Protein AF-A0A536SCQ7-F1 (afdb_monomer_lite)

Radius of gyration: 22.59 Å; chains: 1; bounding box: 51×33×81 Å

Secondary structure (DSSP, 8-state):
----TT-S-HHHHHHHHHHHHHH-S-EEEEEEEEETTEEEEEEEEEEE-TTS--SSHHHHHHHEEEEEEEEEEHHHHHHHHS-HHHHHH-EEEEEEEEES--TTHHHHHHHHTTS---GGGEEEEGGGTS-S-SS----TT-GGGEEEEEEEEEETTEEEEEEEEEEGGGTS-TTTTTHHHHHHHTT-

Foldseek 3Di:
DDDDPPDPDVPLVVVQQLCLLQVQFKAWSLDWDDDPPFTKTKIKGWDFAPPFDDPHSVSSVVGTPGIDMDIGGLVVVVVVVDDPVCLVFKKKWKFWQFFCDDPVDNVVSVVSQVPPGDPVGTRDTSVVVDDPDDDDDPDPPCPPFWDWDWDWDDDRRTIMIMIMIGGNPSVDDVCVVVPPVVCVVVVD

Sequence (188 aa):
MSANPAAKNPRAIAEALASARDSGKLTSSGQLLRQKNFTGLSMRLPVYRPGMPVATVEQRRAAYLGSAGSGFRVKELMRGVLDDHALEVMRFKLYEAGPAENEAGPAENYATARQPVSADHLLFDSNELFNKTAGTAVDASNEDSSFKTVLPIEVAGRIWEIHFRTPTKAIIDRTDLMLPWLTLAGGL

Structure (mmCIF, N/CA/C/O backbone):
data_AF-A0A536SCQ7-F1
#
_entry.id   AF-A0A536SCQ7-F1
#
loop_
_atom_site.group_PDB
_atom_site.id
_atom_site.type_symbol
_atom_site.label_atom_id
_atom_site.label_alt_id
_atom_site.label_comp_id
_atom_site.label_asym_id
_atom_site.label_entity_id
_atom_site.label_seq_id
_atom_site.pdbx_PDB_ins_code
_atom_site.Cartn_x
_atom_site.Cartn_y
_atom_site.Cartn_z
_atom_site.occupancy
_atom_site.B_iso_or_equiv
_atom_site.auth_seq_id
_atom_site.auth_comp_id
_atom_site.auth_asym_id
_atom_site.auth_atom_id
_atom_site.pdbx_PDB_model_num
ATOM 1 N N . MET A 1 1 ? -3.165 1.167 22.353 1.00 40.88 1 MET A N 1
ATOM 2 C CA . MET A 1 1 ? -2.756 1.810 21.085 1.00 40.88 1 MET A CA 1
ATOM 3 C C . MET A 1 1 ? -1.235 1.725 21.016 1.00 40.88 1 MET A C 1
ATOM 5 O O . MET A 1 1 ? -0.570 2.511 21.668 1.00 40.88 1 MET A O 1
ATOM 9 N N . SER A 1 2 ? -0.672 0.691 20.383 1.00 42.31 2 SER A N 1
ATOM 10 C CA . SER A 1 2 ? 0.791 0.570 20.287 1.00 42.31 2 SER A CA 1
ATOM 11 C C . SER A 1 2 ? 1.250 1.416 19.101 1.00 42.31 2 SER A C 1
ATOM 13 O O . SER A 1 2 ? 1.037 1.042 17.948 1.00 42.31 2 SER A O 1
ATOM 15 N N . ALA A 1 3 ? 1.764 2.613 19.383 1.00 47.53 3 ALA A N 1
ATOM 16 C CA . ALA A 1 3 ? 2.462 3.412 18.388 1.00 47.53 3 ALA A CA 1
ATOM 17 C C . ALA A 1 3 ? 3.796 2.718 18.097 1.00 47.53 3 ALA A C 1
ATOM 19 O O . ALA A 1 3 ? 4.556 2.437 19.019 1.00 47.53 3 ALA A O 1
ATOM 20 N N . ASN A 1 4 ? 4.067 2.408 16.829 1.00 47.69 4 ASN A N 1
ATOM 21 C CA . ASN A 1 4 ? 5.360 1.862 16.435 1.00 47.69 4 ASN A CA 1
ATOM 22 C C . ASN A 1 4 ? 6.417 2.981 16.563 1.00 47.69 4 ASN A C 1
ATOM 24 O O . ASN A 1 4 ? 6.325 3.955 15.812 1.00 47.69 4 ASN A O 1
ATOM 28 N N . PRO A 1 5 ? 7.412 2.873 17.463 1.00 47.03 5 PRO A N 1
ATOM 29 C CA . PRO A 1 5 ? 8.411 3.924 17.681 1.00 47.03 5 PRO A CA 1
ATOM 30 C C . PRO A 1 5 ? 9.323 4.170 16.463 1.00 47.03 5 PRO A C 1
ATOM 32 O O . PRO A 1 5 ? 10.019 5.176 16.418 1.00 47.03 5 PRO A O 1
ATOM 35 N N . ALA A 1 6 ? 9.289 3.304 15.441 1.00 57.19 6 ALA A N 1
ATOM 36 C CA . ALA A 1 6 ? 9.993 3.494 14.168 1.00 57.19 6 ALA A CA 1
ATOM 37 C C . ALA A 1 6 ? 9.215 4.359 13.144 1.00 57.19 6 ALA A C 1
ATOM 39 O O . ALA A 1 6 ? 9.581 4.431 11.966 1.00 57.19 6 ALA A O 1
ATOM 40 N N . ALA A 1 7 ? 8.103 4.983 13.549 1.00 61.47 7 ALA A N 1
ATOM 41 C CA . ALA A 1 7 ? 7.252 5.760 12.661 1.00 61.47 7 ALA A CA 1
ATOM 42 C C . ALA A 1 7 ? 7.886 7.112 12.255 1.00 61.47 7 ALA A C 1
ATOM 44 O O . ALA A 1 7 ? 7.732 8.099 12.965 1.00 61.47 7 ALA A O 1
ATOM 45 N N . LYS A 1 8 ? 8.551 7.190 11.091 1.00 74.75 8 LYS A N 1
ATOM 46 C CA . LYS A 1 8 ? 9.037 8.451 10.497 1.00 74.75 8 LYS A CA 1
ATOM 47 C C . LYS A 1 8 ? 7.947 9.519 10.307 1.00 74.75 8 LYS A C 1
ATOM 49 O O . LYS A 1 8 ? 8.279 10.697 10.357 1.00 74.75 8 LYS A O 1
ATOM 54 N N . ASN A 1 9 ? 6.681 9.142 10.082 1.00 81.62 9 ASN A N 1
ATOM 55 C CA . ASN A 1 9 ? 5.583 10.102 9.912 1.00 81.62 9 ASN A CA 1
ATOM 56 C C . ASN A 1 9 ? 4.328 9.694 10.717 1.00 81.62 9 ASN A C 1
ATOM 58 O O . ASN A 1 9 ? 3.419 9.054 10.180 1.00 81.62 9 ASN A O 1
ATOM 62 N N . PRO A 1 10 ? 4.243 10.060 12.010 1.00 83.44 10 PRO A N 1
ATOM 63 C CA . PRO A 1 10 ? 3.117 9.680 12.865 1.00 83.44 10 PRO A CA 1
ATOM 64 C C . PRO A 1 10 ? 1.794 10.335 12.445 1.00 83.44 10 PRO A C 1
ATOM 66 O O . PRO A 1 10 ? 0.731 9.750 12.657 1.00 83.44 10 PRO A O 1
ATOM 69 N N . ARG A 1 11 ? 1.844 11.514 11.810 1.00 86.50 11 ARG A N 1
ATOM 70 C CA . ARG A 1 11 ? 0.654 12.222 11.323 1.00 86.50 11 ARG A CA 1
ATOM 71 C C . ARG A 1 11 ? -0.024 11.458 10.186 1.00 86.50 11 ARG A C 1
ATOM 73 O O . ARG A 1 11 ? -1.215 11.183 10.285 1.00 86.50 11 ARG A O 1
ATOM 80 N N . ALA A 1 12 ? 0.743 11.021 9.186 1.00 84.00 12 ALA A N 1
ATOM 81 C CA . ALA A 1 12 ? 0.218 10.219 8.078 1.00 84.00 12 ALA A CA 1
ATOM 82 C C . ALA A 1 12 ? -0.411 8.898 8.559 1.00 84.00 12 ALA A C 1
ATOM 84 O O . ALA A 1 12 ? -1.396 8.423 7.998 1.00 84.00 12 ALA A O 1
ATOM 85 N N . ILE A 1 13 ? 0.125 8.300 9.631 1.00 87.38 13 ILE A N 1
ATOM 86 C CA . ILE A 1 13 ? -0.474 7.109 10.251 1.00 87.38 13 ILE A CA 1
ATOM 87 C C . ILE A 1 13 ? -1.815 7.446 10.909 1.00 87.38 13 ILE A C 1
ATOM 89 O O . ILE A 1 13 ? -2.776 6.696 10.743 1.00 87.38 13 ILE A O 1
ATOM 93 N N . ALA A 1 14 ? -1.897 8.547 11.657 1.00 89.94 14 ALA A N 1
ATOM 94 C CA . ALA A 1 14 ? -3.135 8.964 12.309 1.00 89.94 14 ALA A CA 1
ATOM 95 C C . ALA A 1 14 ? -4.237 9.300 11.290 1.00 89.94 14 ALA A C 1
ATOM 97 O O . ALA A 1 14 ? -5.375 8.864 11.457 1.00 89.94 14 ALA A O 1
ATOM 98 N N . GLU A 1 15 ? -3.889 10.005 10.214 1.00 89.69 15 GLU A N 1
ATOM 99 C CA . GLU A 1 15 ? -4.800 10.330 9.110 1.00 89.69 15 GLU A CA 1
ATOM 100 C C . GLU A 1 15 ? -5.288 9.060 8.401 1.00 89.69 15 GLU A C 1
ATOM 102 O O . GLU A 1 15 ? -6.491 8.881 8.220 1.00 89.69 15 GLU A O 1
ATOM 107 N N . ALA A 1 16 ? -4.388 8.115 8.107 1.00 88.81 16 ALA A N 1
ATOM 108 C CA . ALA A 1 16 ? -4.761 6.824 7.532 1.00 88.81 16 ALA A CA 1
ATOM 109 C C . ALA A 1 16 ? -5.698 6.017 8.447 1.00 88.81 16 ALA A C 1
ATOM 111 O O . ALA A 1 16 ? -6.630 5.379 7.967 1.00 88.81 16 ALA A O 1
ATOM 112 N N . LEU A 1 17 ? -5.493 6.054 9.768 1.00 91.44 17 LEU A N 1
ATOM 113 C CA . LEU A 1 17 ? -6.385 5.403 10.733 1.00 91.44 17 LEU A CA 1
ATOM 114 C C . LEU A 1 17 ? -7.763 6.066 10.803 1.00 91.44 17 LEU A C 1
ATOM 116 O O . LEU A 1 17 ? -8.767 5.364 10.925 1.00 91.44 17 LEU A O 1
ATOM 120 N N . ALA A 1 18 ? -7.818 7.397 10.739 1.00 92.50 18 ALA A N 1
ATOM 121 C CA . ALA A 1 18 ? -9.072 8.140 10.713 1.00 92.50 18 ALA A CA 1
ATOM 122 C C . ALA A 1 18 ? -9.850 7.863 9.418 1.00 92.50 18 ALA A C 1
ATOM 124 O O . ALA A 1 18 ? -11.036 7.547 9.487 1.00 92.50 18 ALA A O 1
ATOM 125 N N . SER A 1 19 ? -9.169 7.884 8.268 1.00 91.00 19 SER A N 1
ATOM 126 C CA . SER A 1 19 ? -9.750 7.541 6.966 1.00 91.00 19 SER A CA 1
ATOM 127 C C . SER A 1 19 ? -10.250 6.093 6.931 1.00 91.00 19 SER A C 1
ATOM 129 O O . SER A 1 19 ? -11.396 5.846 6.552 1.00 91.00 19 SER A O 1
ATOM 131 N N . ALA A 1 20 ? -9.465 5.133 7.436 1.00 92.56 20 ALA A N 1
ATOM 132 C CA . ALA A 1 20 ? -9.892 3.739 7.558 1.00 92.56 20 ALA A CA 1
ATOM 133 C C . ALA A 1 20 ? -11.159 3.619 8.416 1.00 92.56 20 ALA A C 1
ATOM 135 O O . ALA A 1 20 ? -12.151 3.032 7.991 1.00 92.56 20 ALA A O 1
ATOM 136 N N . ARG A 1 21 ? -11.167 4.233 9.609 1.00 95.19 21 ARG A N 1
ATOM 137 C CA . ARG A 1 21 ? -12.328 4.243 10.512 1.00 95.19 21 ARG A CA 1
ATOM 138 C C . ARG A 1 21 ? -13.570 4.825 9.840 1.00 95.19 21 ARG A C 1
ATOM 140 O O . ARG A 1 21 ? -14.650 4.262 10.005 1.00 95.19 21 ARG A O 1
ATOM 147 N N . ASP A 1 22 ? -13.433 5.941 9.136 1.00 95.38 22 ASP A N 1
ATOM 148 C CA . ASP A 1 22 ? -14.569 6.680 8.587 1.00 95.38 22 ASP A CA 1
ATOM 149 C C . ASP A 1 22 ? -15.082 6.072 7.272 1.00 95.38 22 ASP A C 1
ATOM 151 O O . ASP A 1 22 ? -16.274 6.185 6.986 1.00 95.38 22 ASP A O 1
ATOM 155 N N . SER A 1 23 ? -14.238 5.368 6.511 1.00 91.88 23 SER A N 1
ATOM 156 C CA . SER A 1 23 ? -14.607 4.706 5.248 1.00 91.88 23 SER A CA 1
ATOM 157 C C . SER A 1 23 ? -15.016 3.238 5.397 1.00 91.88 23 SER A C 1
ATOM 159 O O . SER A 1 23 ? -15.769 2.734 4.567 1.00 91.88 23 SER A O 1
ATOM 161 N N . GLY A 1 24 ? -14.527 2.531 6.421 1.00 92.62 24 GLY A N 1
ATOM 162 C CA . GLY A 1 24 ? -14.700 1.079 6.539 1.00 92.62 24 GLY A CA 1
ATOM 163 C C . GLY A 1 24 ? -13.790 0.255 5.621 1.00 92.62 24 GLY A C 1
ATOM 164 O O . GLY A 1 24 ? -13.903 -0.969 5.605 1.00 92.62 24 GLY A O 1
ATOM 165 N N . LYS A 1 25 ? -12.903 0.897 4.851 1.00 92.31 25 LYS A N 1
ATOM 166 C CA . LYS A 1 25 ? -12.066 0.249 3.832 1.00 92.31 25 LYS A CA 1
ATOM 167 C C . LYS A 1 25 ? -10.666 -0.083 4.359 1.00 92.31 25 LYS A C 1
ATOM 169 O O . LYS A 1 25 ? -10.232 0.401 5.404 1.00 92.31 25 LYS A O 1
ATOM 174 N N . LEU A 1 26 ? -9.951 -0.922 3.609 1.00 91.19 26 LEU A N 1
ATOM 175 C CA . LEU A 1 26 ? -8.524 -1.172 3.810 1.00 91.19 26 LEU A CA 1
ATOM 176 C C . LEU A 1 26 ? -7.724 0.091 3.456 1.00 91.19 26 LEU A C 1
ATOM 178 O O . LEU A 1 26 ? -7.903 0.645 2.372 1.00 91.19 26 LEU A O 1
ATOM 182 N N . THR A 1 27 ? -6.814 0.517 4.332 1.00 90.62 27 THR A N 1
ATOM 183 C CA . THR A 1 27 ? -6.021 1.741 4.130 1.00 90.62 27 THR A CA 1
ATOM 184 C C . THR A 1 27 ? -4.547 1.529 4.468 1.00 90.62 27 THR A C 1
ATOM 186 O O . THR A 1 27 ? -4.204 0.780 5.387 1.00 90.62 27 THR A O 1
ATOM 189 N N . SER A 1 28 ? -3.661 2.227 3.757 1.00 90.25 28 SER A N 1
ATOM 190 C CA . SER A 1 28 ? -2.244 2.362 4.098 1.00 90.25 28 SER A CA 1
ATOM 191 C C . SER A 1 28 ? -1.850 3.820 4.345 1.00 90.25 28 SER A C 1
ATOM 193 O O . SER A 1 28 ? -2.319 4.733 3.668 1.00 90.25 28 SER A O 1
ATOM 195 N N . SER A 1 29 ? -0.920 4.045 5.277 1.00 83.69 29 SER A N 1
ATOM 196 C CA . SER A 1 29 ? -0.317 5.367 5.497 1.00 83.69 29 SER A CA 1
ATOM 197 C C . SER A 1 29 ? 0.748 5.738 4.462 1.00 83.69 29 SER A C 1
ATOM 199 O O . SER A 1 29 ? 1.272 6.845 4.515 1.00 83.69 29 SER A O 1
ATOM 201 N N . GLY A 1 30 ? 1.125 4.813 3.569 1.00 83.19 30 GLY A N 1
ATOM 202 C CA . GLY A 1 30 ? 2.238 4.993 2.624 1.00 83.19 30 GLY A CA 1
ATOM 203 C C . GLY A 1 30 ? 3.614 4.918 3.278 1.00 83.19 30 GLY A C 1
ATOM 204 O O . GLY A 1 30 ? 4.634 4.885 2.596 1.00 83.19 30 GLY A O 1
ATOM 205 N N . GLN A 1 31 ? 3.670 4.841 4.610 1.00 84.19 31 GLN A N 1
ATOM 206 C CA . GLN A 1 31 ? 4.935 4.727 5.302 1.00 84.19 31 GLN A CA 1
ATOM 207 C C . GLN A 1 31 ? 5.542 3.336 5.089 1.00 84.19 31 GLN A C 1
ATOM 209 O O . GLN A 1 31 ? 4.999 2.318 5.529 1.00 84.19 31 GLN A O 1
ATOM 214 N N . LEU A 1 32 ? 6.733 3.327 4.495 1.00 82.75 32 LEU A N 1
ATOM 215 C CA . LEU A 1 32 ? 7.506 2.114 4.277 1.00 82.75 32 LEU A CA 1
ATOM 216 C C . LEU A 1 32 ? 8.085 1.571 5.582 1.00 82.75 32 LEU A C 1
ATOM 218 O O . LEU A 1 32 ? 8.739 2.273 6.358 1.00 82.75 32 LEU A O 1
ATOM 222 N N . LEU A 1 33 ? 7.876 0.276 5.784 1.00 83.62 33 LEU A N 1
ATOM 223 C CA . LEU A 1 33 ? 8.550 -0.538 6.776 1.00 83.62 33 LEU A CA 1
ATOM 224 C C . LEU A 1 33 ? 9.894 -0.959 6.181 1.00 83.62 33 LEU A C 1
ATOM 226 O O . LEU A 1 33 ? 9.972 -1.932 5.436 1.00 83.62 33 LEU A O 1
ATOM 230 N N . ARG A 1 34 ? 10.953 -0.206 6.480 1.00 82.06 34 ARG A N 1
ATOM 231 C CA . ARG A 1 34 ? 12.316 -0.565 6.074 1.00 82.06 34 ARG A CA 1
ATOM 232 C C . ARG A 1 34 ? 12.984 -1.372 7.183 1.00 82.06 34 ARG A C 1
ATOM 234 O O . ARG A 1 34 ? 13.201 -0.862 8.280 1.00 82.06 34 ARG A O 1
ATOM 241 N N . GLN A 1 35 ? 13.315 -2.623 6.890 1.00 76.50 35 GLN A N 1
ATOM 242 C CA . GLN A 1 35 ? 14.201 -3.456 7.701 1.00 76.50 35 GLN A CA 1
ATOM 243 C C . GLN A 1 35 ? 15.423 -3.857 6.872 1.00 76.50 35 GLN A C 1
ATOM 245 O O . GLN A 1 35 ? 15.403 -3.741 5.650 1.00 76.50 35 GLN A O 1
ATOM 250 N N . LYS A 1 36 ? 16.490 -4.339 7.528 1.00 74.62 36 LYS A N 1
ATOM 251 C CA . LYS A 1 36 ? 17.793 -4.622 6.887 1.00 74.62 36 LYS A CA 1
ATOM 252 C C . LYS A 1 36 ? 17.694 -5.432 5.584 1.00 74.62 36 LYS A C 1
ATOM 254 O O . LYS A 1 36 ? 18.494 -5.202 4.690 1.00 74.62 36 LYS A O 1
ATOM 259 N N . ASN A 1 37 ? 16.707 -6.326 5.478 1.00 71.94 37 ASN A N 1
ATOM 260 C CA . ASN A 1 37 ? 16.580 -7.266 4.361 1.00 71.94 37 ASN A CA 1
ATOM 261 C C . ASN A 1 37 ? 15.254 -7.147 3.591 1.00 71.94 37 ASN A C 1
ATOM 263 O O . ASN A 1 37 ? 14.990 -7.988 2.734 1.00 71.94 37 ASN A O 1
ATOM 267 N N . PHE A 1 38 ? 14.386 -6.178 3.911 1.00 75.31 38 PHE A N 1
ATOM 268 C CA . PHE A 1 38 ? 13.170 -5.962 3.123 1.00 75.31 38 PHE A CA 1
ATOM 269 C C . PHE A 1 38 ? 12.585 -4.556 3.274 1.00 75.31 38 PHE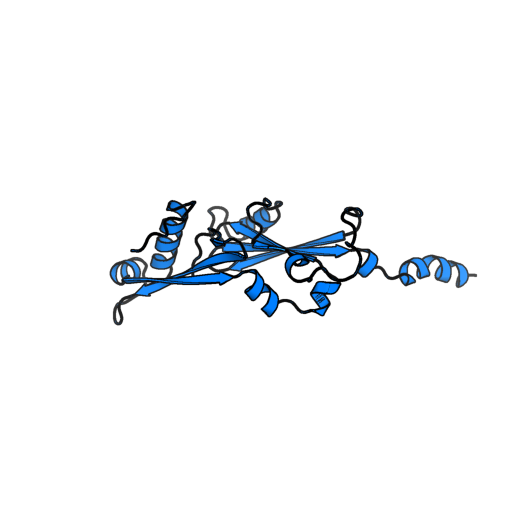 A C 1
ATOM 271 O O . PHE A 1 38 ? 12.620 -3.948 4.348 1.00 75.31 38 PHE A O 1
ATOM 278 N N . THR A 1 39 ? 11.950 -4.105 2.193 1.00 81.25 39 THR A N 1
ATOM 279 C CA . THR A 1 39 ? 10.992 -3.000 2.186 1.00 81.25 39 THR A CA 1
ATOM 280 C C . THR A 1 39 ? 9.586 -3.586 2.200 1.00 81.25 39 THR A C 1
ATOM 282 O O . THR A 1 39 ? 9.230 -4.446 1.390 1.00 81.25 39 THR A O 1
ATOM 285 N N . GLY A 1 40 ? 8.792 -3.168 3.177 1.00 83.19 40 GLY A N 1
ATOM 286 C CA . GLY A 1 40 ? 7.407 -3.577 3.321 1.00 83.19 40 GLY A CA 1
ATOM 287 C C . GLY A 1 40 ? 6.476 -2.389 3.480 1.00 83.19 40 GLY A C 1
ATOM 288 O O . GLY A 1 40 ? 6.909 -1.259 3.696 1.00 83.19 40 GLY A O 1
ATOM 289 N N . LEU A 1 41 ? 5.183 -2.660 3.415 1.00 86.06 41 LEU A N 1
ATOM 290 C CA . LEU A 1 41 ? 4.135 -1.668 3.602 1.00 86.06 41 LEU A CA 1
ATOM 291 C C . LEU A 1 41 ? 3.151 -2.157 4.660 1.00 86.06 41 LEU A C 1
ATOM 293 O O . LEU A 1 41 ? 2.831 -3.340 4.728 1.00 86.06 41 LEU A O 1
ATOM 297 N N . SER A 1 42 ? 2.678 -1.243 5.502 1.00 87.69 42 SER A N 1
ATOM 298 C CA . SER A 1 42 ? 1.633 -1.537 6.479 1.00 87.69 42 SER A CA 1
ATOM 299 C C . SER A 1 42 ? 0.268 -1.216 5.883 1.00 87.69 42 SER A C 1
ATOM 301 O O . SER A 1 42 ? 0.046 -0.092 5.423 1.00 87.69 42 SER A O 1
ATOM 303 N N . MET A 1 43 ? -0.645 -2.184 5.909 1.00 89.81 43 MET A N 1
ATOM 304 C CA . MET A 1 43 ? -2.059 -1.981 5.589 1.00 89.81 43 MET A CA 1
ATOM 305 C C . MET A 1 43 ? -2.904 -2.293 6.817 1.00 89.81 43 MET A C 1
ATOM 307 O O . MET A 1 43 ? -2.546 -3.153 7.628 1.00 89.81 43 MET A O 1
ATOM 311 N N . ARG A 1 44 ? -4.017 -1.577 6.977 1.00 90.38 44 ARG A N 1
ATOM 312 C CA . ARG A 1 44 ? -4.877 -1.674 8.155 1.00 90.38 44 ARG A CA 1
ATOM 313 C C . ARG A 1 44 ? -6.347 -1.674 7.772 1.00 90.38 44 ARG A C 1
ATOM 315 O O . ARG A 1 44 ? -6.752 -0.941 6.876 1.00 90.38 44 ARG A O 1
ATOM 322 N N . LEU A 1 45 ? -7.128 -2.472 8.492 1.00 93.62 45 LEU A N 1
ATOM 323 C CA . LEU A 1 45 ? -8.578 -2.561 8.379 1.00 93.62 45 LEU A CA 1
ATOM 324 C C . LEU A 1 45 ? -9.215 -2.127 9.710 1.00 93.62 45 LEU A C 1
ATOM 326 O O . LEU A 1 45 ? -8.737 -2.550 10.774 1.00 93.62 45 LEU A O 1
ATOM 330 N N . PRO A 1 46 ? -10.258 -1.280 9.694 1.00 95.94 46 PRO A N 1
ATOM 331 C CA . PRO A 1 46 ? -10.967 -0.906 10.907 1.00 95.94 46 PRO A CA 1
ATOM 332 C C . PRO A 1 46 ? -11.759 -2.098 11.456 1.00 95.94 46 PRO A C 1
ATOM 334 O O . PRO A 1 46 ? -12.298 -2.913 10.713 1.00 95.94 46 PRO A O 1
ATOM 337 N N . VAL A 1 47 ? -11.838 -2.186 12.779 1.00 96.38 47 VAL A N 1
ATOM 338 C CA . VAL A 1 47 ? -12.620 -3.188 13.501 1.00 96.38 47 VAL A CA 1
ATOM 339 C C . VAL A 1 47 ? -13.689 -2.456 14.297 1.00 96.38 47 VAL A C 1
ATOM 341 O O . VAL A 1 47 ? -13.385 -1.553 15.083 1.00 96.38 47 VAL A O 1
ATOM 344 N N . TYR A 1 48 ? -14.939 -2.855 14.092 1.00 97.44 48 TYR A N 1
ATOM 345 C CA . TYR A 1 48 ? -16.104 -2.283 14.759 1.00 97.44 48 TYR A CA 1
ATOM 346 C C . TYR A 1 48 ? -16.696 -3.268 15.770 1.00 97.44 48 TYR A C 1
ATOM 348 O O . TYR A 1 48 ? -16.475 -4.477 15.688 1.00 97.44 48 TYR A O 1
ATOM 356 N N . ARG A 1 49 ? -17.454 -2.747 16.735 1.00 97.31 49 ARG A N 1
ATOM 357 C CA . ARG A 1 49 ? -18.199 -3.543 17.711 1.00 97.31 49 ARG A CA 1
ATOM 358 C C . ARG A 1 49 ? -19.233 -4.422 16.998 1.00 97.31 49 ARG A C 1
ATOM 360 O O . ARG A 1 49 ? -20.034 -3.883 16.232 1.00 97.31 49 ARG A O 1
ATOM 367 N N . PRO A 1 50 ? -19.268 -5.738 17.275 1.00 95.62 50 PRO A N 1
ATOM 368 C CA . PRO A 1 50 ? -20.323 -6.608 16.769 1.00 95.62 50 PRO A CA 1
ATOM 369 C C . PRO A 1 50 ? -21.708 -6.093 17.180 1.00 95.62 50 PRO A C 1
ATOM 371 O O . PRO A 1 50 ? -21.903 -5.676 18.321 1.00 95.62 50 PRO A O 1
ATOM 374 N N . GLY A 1 51 ? -22.664 -6.111 16.251 1.00 95.31 51 GLY A N 1
ATOM 375 C CA . GLY A 1 51 ? -24.050 -5.696 16.501 1.00 95.31 51 GLY A CA 1
ATOM 376 C C . GLY A 1 51 ? -24.310 -4.184 16.485 1.00 95.31 51 GLY A C 1
ATOM 377 O O . GLY A 1 51 ? -25.461 -3.782 16.627 1.00 95.31 51 GLY A O 1
ATOM 378 N N . MET A 1 52 ? -23.292 -3.338 16.286 1.00 96.19 52 MET A N 1
ATOM 379 C CA . MET A 1 52 ? -23.500 -1.901 16.080 1.00 96.19 52 MET A CA 1
ATOM 380 C C . MET A 1 52 ? -23.662 -1.552 14.593 1.00 96.19 52 MET A C 1
ATOM 382 O O . MET A 1 52 ? -23.019 -2.175 13.745 1.00 96.19 52 MET A O 1
ATOM 386 N N . PRO A 1 53 ? -24.494 -0.549 14.253 1.00 96.38 53 PRO A N 1
ATOM 387 C CA . PRO A 1 53 ? -24.638 -0.098 12.876 1.00 96.38 53 PRO A CA 1
ATOM 388 C C . PRO A 1 53 ? -23.342 0.567 12.384 1.00 96.38 53 PRO A C 1
ATOM 390 O O . PRO A 1 53 ? -22.607 1.168 13.167 1.00 96.38 53 PRO A O 1
ATOM 393 N N . VAL A 1 54 ? -23.059 0.455 11.082 1.00 96.62 54 VAL A N 1
ATOM 394 C CA . VAL A 1 54 ? -21.825 0.959 10.438 1.00 96.62 54 VAL A CA 1
ATOM 395 C C . VAL A 1 54 ? -22.083 1.593 9.063 1.00 96.62 54 VAL A C 1
ATOM 397 O O . VAL A 1 54 ? -21.164 1.732 8.254 1.00 96.62 54 VAL A O 1
ATOM 400 N N . ALA A 1 55 ? -23.328 1.973 8.768 1.00 95.31 55 ALA A N 1
ATOM 401 C CA . ALA A 1 55 ? -23.708 2.508 7.460 1.00 95.31 55 ALA A CA 1
ATOM 402 C C . ALA A 1 55 ? -23.228 3.957 7.268 1.00 95.31 55 ALA A C 1
ATOM 404 O O . ALA A 1 55 ? -22.741 4.305 6.191 1.00 95.31 55 ALA A O 1
ATOM 405 N N . THR A 1 56 ? -23.283 4.781 8.319 1.00 96.69 56 THR A N 1
ATOM 406 C CA . THR A 1 56 ? -22.821 6.180 8.279 1.00 96.69 56 THR A CA 1
ATOM 407 C C . THR A 1 56 ? -21.456 6.366 8.944 1.00 96.69 56 THR A C 1
ATOM 409 O O . THR A 1 56 ? -20.978 5.502 9.685 1.00 96.69 56 THR A O 1
ATOM 412 N N . VAL A 1 57 ? -20.814 7.509 8.691 1.00 97.00 57 VAL A N 1
ATOM 413 C CA . VAL A 1 57 ? -19.531 7.864 9.318 1.00 97.00 57 VAL A CA 1
ATOM 414 C C . VAL A 1 57 ? -19.684 7.966 10.838 1.00 97.00 57 VAL A C 1
ATOM 416 O O . VAL A 1 57 ? -18.857 7.445 11.583 1.00 97.00 57 VAL A O 1
ATOM 419 N N . GLU A 1 58 ? -20.766 8.574 11.315 1.00 97.19 58 GLU A N 1
ATOM 420 C CA . GLU A 1 58 ? -21.074 8.757 12.737 1.00 97.19 58 GLU A CA 1
ATOM 421 C C . GLU A 1 58 ? -21.246 7.403 13.429 1.00 97.19 58 GLU A C 1
ATOM 423 O O . GLU A 1 58 ? -20.671 7.162 14.491 1.00 97.19 58 GLU A O 1
ATOM 428 N N . GLN A 1 59 ? -21.977 6.492 12.783 1.00 97.31 59 GLN A N 1
ATOM 429 C CA . GLN A 1 59 ? -22.170 5.123 13.250 1.00 97.31 59 GLN A CA 1
ATOM 430 C C . GLN A 1 59 ? -20.839 4.365 13.338 1.00 97.31 59 GLN A C 1
ATOM 432 O O . GLN A 1 59 ? -20.523 3.788 14.378 1.00 97.31 59 GLN A O 1
ATOM 437 N N . ARG A 1 60 ? -20.000 4.440 12.295 1.00 97.56 60 ARG A N 1
ATOM 438 C CA . ARG A 1 60 ? -18.661 3.825 12.290 1.00 97.56 60 ARG A CA 1
ATOM 439 C C . ARG A 1 60 ? -17.761 4.383 13.386 1.00 97.56 60 ARG A C 1
ATOM 441 O O . ARG A 1 60 ? -17.074 3.616 14.057 1.00 97.56 60 ARG A O 1
ATOM 448 N N . ARG A 1 61 ? -17.785 5.698 13.616 1.00 97.12 61 ARG A N 1
ATOM 449 C CA . ARG A 1 61 ? -17.034 6.350 14.700 1.00 97.12 61 ARG A CA 1
ATOM 450 C C . ARG A 1 61 ? -17.475 5.856 16.077 1.00 97.12 61 ARG A C 1
ATOM 452 O O . ARG A 1 61 ? -16.612 5.546 16.894 1.00 97.12 61 ARG A O 1
ATOM 459 N N . ALA A 1 62 ? -18.782 5.741 16.314 1.00 97.12 62 ALA A N 1
ATOM 460 C CA . ALA A 1 62 ? -19.334 5.240 17.574 1.00 97.12 62 ALA A CA 1
ATOM 461 C C . ALA A 1 62 ? -19.050 3.742 17.800 1.00 97.12 62 ALA A C 1
ATOM 463 O O . ALA A 1 62 ? -18.834 3.311 18.934 1.00 97.12 62 ALA A O 1
ATOM 464 N N . ALA A 1 63 ? -19.018 2.955 16.722 1.00 97.44 63 ALA A N 1
ATOM 465 C CA . ALA A 1 63 ? -18.773 1.518 16.764 1.00 97.44 63 ALA A CA 1
ATOM 466 C C . ALA A 1 63 ? -17.280 1.136 16.762 1.00 97.44 63 ALA A C 1
ATOM 468 O O . ALA A 1 63 ? -16.962 -0.036 16.944 1.00 97.44 63 ALA A O 1
ATOM 469 N N . TYR A 1 64 ? -16.351 2.068 16.538 1.00 97.19 64 TYR A N 1
ATOM 470 C CA . TYR A 1 64 ? -14.933 1.757 16.333 1.00 97.19 64 TYR A CA 1
ATOM 471 C C . TYR A 1 64 ? -14.252 1.193 17.591 1.00 97.19 64 TYR A C 1
ATOM 473 O O . TYR A 1 64 ? -14.223 1.830 18.643 1.00 97.19 64 TYR A O 1
ATOM 481 N N . LEU A 1 65 ? -13.654 0.004 17.471 1.00 96.12 65 LEU A N 1
ATOM 482 C CA . LEU A 1 65 ? -12.840 -0.626 18.519 1.00 96.12 65 LEU A CA 1
ATOM 483 C C . LEU A 1 65 ? -11.344 -0.372 18.332 1.00 96.12 65 LEU A C 1
ATOM 485 O O . LEU A 1 65 ? -10.590 -0.323 19.303 1.00 96.12 65 LEU A O 1
ATOM 489 N N . GLY A 1 66 ? -10.902 -0.246 17.085 1.00 93.62 66 GLY A N 1
ATOM 490 C CA . GLY A 1 66 ? -9.494 -0.167 16.727 1.00 93.62 66 GLY A CA 1
ATOM 491 C C . GLY A 1 66 ? -9.265 -0.654 15.303 1.00 93.62 66 GLY A C 1
ATOM 492 O O . GLY A 1 66 ? -10.194 -0.749 14.512 1.00 93.62 66 GLY A O 1
ATOM 493 N N . SER A 1 67 ? -8.023 -0.984 14.965 1.00 92.38 67 SER A N 1
ATOM 494 C CA . SER A 1 67 ? -7.681 -1.503 13.638 1.00 92.38 67 SER A CA 1
ATOM 495 C C . SER A 1 67 ? -6.791 -2.730 13.733 1.00 92.38 67 SER A C 1
ATOM 497 O O . SER A 1 67 ? -5.835 -2.753 14.513 1.00 92.38 67 SER A O 1
ATOM 499 N N . ALA A 1 68 ? -7.080 -3.716 12.893 1.00 92.62 68 ALA A N 1
ATOM 500 C CA . ALA A 1 68 ? -6.177 -4.817 12.606 1.00 92.62 68 ALA A CA 1
ATOM 501 C C . ALA A 1 68 ? -5.225 -4.375 11.491 1.00 92.62 68 ALA A C 1
ATOM 503 O O . ALA A 1 68 ? -5.638 -3.686 10.562 1.00 92.62 68 ALA A O 1
ATOM 504 N N . GLY A 1 69 ? -3.946 -4.723 11.585 1.00 89.00 69 GLY A N 1
ATOM 505 C CA . GLY A 1 69 ? -2.963 -4.358 10.570 1.00 89.00 69 GLY A CA 1
ATOM 506 C C . GLY A 1 69 ? -2.038 -5.512 10.242 1.00 89.00 69 GLY A C 1
ATOM 507 O O . GLY A 1 6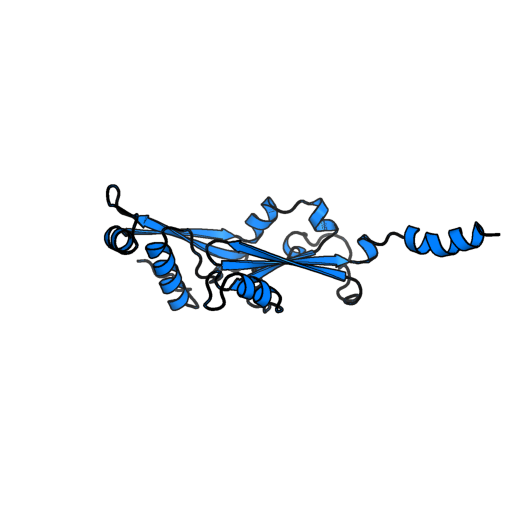9 ? -1.753 -6.334 11.109 1.00 89.00 69 GLY A O 1
ATOM 508 N N . SER A 1 70 ? -1.557 -5.536 9.003 1.00 87.06 70 SER A N 1
ATOM 509 C CA . SER A 1 70 ? -0.552 -6.482 8.530 1.00 87.06 70 SER A CA 1
ATOM 510 C C . SER A 1 70 ? 0.530 -5.750 7.742 1.00 87.06 70 SER A C 1
ATOM 512 O O . SER A 1 70 ? 0.256 -4.790 7.016 1.00 87.06 70 SER A O 1
ATOM 514 N N . GLY A 1 71 ? 1.771 -6.196 7.924 1.00 87.75 71 GLY A N 1
ATOM 515 C CA . GLY A 1 71 ? 2.912 -5.758 7.135 1.00 87.75 71 GLY A CA 1
ATOM 516 C C . GLY A 1 71 ? 3.098 -6.686 5.941 1.00 87.75 71 GLY A C 1
ATOM 517 O O . GLY A 1 71 ? 3.274 -7.889 6.114 1.00 87.75 71 GLY A O 1
ATOM 518 N N . PHE A 1 72 ? 3.101 -6.126 4.740 1.00 85.25 72 PHE A N 1
ATOM 519 C CA . PHE A 1 72 ? 3.298 -6.864 3.501 1.00 85.25 72 PHE A CA 1
ATOM 520 C C . PHE A 1 72 ? 4.704 -6.629 2.966 1.00 85.25 72 PHE A C 1
ATOM 522 O O . PHE A 1 72 ? 5.145 -5.486 2.848 1.00 85.25 72 PHE A O 1
ATOM 529 N N . ARG A 1 73 ? 5.411 -7.711 2.630 1.00 87.81 73 ARG A N 1
ATOM 530 C CA . ARG A 1 73 ? 6.688 -7.646 1.911 1.00 87.81 73 ARG A CA 1
ATOM 531 C C . ARG A 1 73 ? 6.390 -7.446 0.434 1.00 87.81 73 ARG A C 1
ATOM 533 O O . ARG A 1 73 ? 5.853 -8.350 -0.198 1.00 87.81 73 ARG A O 1
ATOM 540 N N . VAL A 1 74 ? 6.752 -6.284 -0.107 1.00 84.56 74 VAL A N 1
ATOM 541 C CA . VAL A 1 74 ? 6.443 -5.937 -1.503 1.00 84.56 74 VAL A CA 1
ATOM 542 C C . VAL A 1 74 ? 7.057 -6.961 -2.461 1.00 84.56 74 VAL A C 1
ATOM 544 O O . VAL A 1 74 ? 6.377 -7.433 -3.364 1.00 84.56 74 VAL A O 1
ATOM 547 N N . LYS A 1 75 ? 8.296 -7.394 -2.197 1.00 84.56 75 LYS A N 1
ATOM 548 C CA . LYS A 1 75 ? 8.977 -8.444 -2.967 1.00 84.56 75 LYS A CA 1
ATOM 549 C C . LYS A 1 75 ? 8.150 -9.729 -3.110 1.00 84.56 75 LYS A C 1
ATOM 551 O O . LYS A 1 75 ? 8.043 -10.259 -4.209 1.00 84.56 75 LYS A O 1
ATOM 556 N N . GLU A 1 76 ? 7.554 -10.214 -2.021 1.00 84.94 76 GLU A N 1
ATOM 557 C CA . GLU A 1 76 ? 6.764 -11.456 -2.034 1.00 84.94 76 GLU A CA 1
ATOM 558 C C . GLU A 1 76 ? 5.421 -11.277 -2.748 1.00 84.94 76 GLU A C 1
ATOM 560 O O . GLU A 1 76 ? 4.966 -12.193 -3.427 1.00 84.94 76 GLU A O 1
ATOM 565 N N . LEU A 1 77 ? 4.808 -10.090 -2.643 1.00 82.88 77 LEU A N 1
ATOM 566 C CA . LEU A 1 77 ? 3.609 -9.761 -3.418 1.00 82.88 77 LEU A CA 1
ATOM 567 C C . LEU A 1 77 ? 3.908 -9.793 -4.918 1.00 82.88 77 LEU A C 1
ATOM 569 O O . LEU A 1 77 ? 3.186 -10.434 -5.674 1.00 82.88 77 LEU A O 1
ATOM 573 N N . MET A 1 78 ? 4.997 -9.145 -5.338 1.00 80.62 78 MET A N 1
ATOM 574 C CA . MET A 1 78 ? 5.367 -9.068 -6.751 1.00 80.62 78 MET A CA 1
ATOM 575 C C . MET A 1 78 ? 5.772 -10.428 -7.315 1.00 80.62 78 MET A C 1
ATOM 577 O O . MET A 1 78 ? 5.386 -10.748 -8.434 1.00 80.62 78 MET A O 1
ATOM 581 N N . ARG A 1 79 ? 6.467 -11.267 -6.534 1.00 79.75 79 ARG A N 1
ATOM 582 C CA . ARG A 1 79 ? 6.819 -12.631 -6.958 1.00 79.75 79 ARG A CA 1
ATOM 583 C C . ARG A 1 79 ? 5.590 -13.498 -7.254 1.00 79.75 79 ARG A C 1
ATOM 585 O O . ARG A 1 79 ? 5.675 -14.388 -8.081 1.00 79.75 79 ARG A O 1
ATOM 592 N N . GLY A 1 80 ? 4.465 -13.267 -6.576 1.00 75.75 80 GLY A N 1
ATOM 593 C CA . GLY A 1 80 ? 3.225 -14.007 -6.830 1.00 75.75 80 GLY A CA 1
ATOM 594 C C . GLY A 1 80 ? 2.418 -13.508 -8.033 1.00 75.75 80 GLY A C 1
ATOM 595 O O . GLY A 1 80 ? 1.504 -14.202 -8.464 1.00 75.75 80 GLY A O 1
ATOM 596 N N . VAL A 1 81 ? 2.715 -12.307 -8.541 1.00 76.50 81 VAL A N 1
ATOM 597 C CA . VAL A 1 81 ? 1.966 -11.659 -9.635 1.00 76.50 81 VAL A CA 1
ATOM 598 C C . VAL A 1 81 ? 2.729 -11.711 -10.959 1.00 76.50 81 VAL A C 1
ATOM 600 O O . VAL A 1 81 ? 2.109 -11.738 -12.019 1.00 76.50 81 VAL A O 1
ATOM 603 N N . LEU A 1 82 ? 4.062 -11.686 -10.912 1.00 74.62 82 LEU A N 1
ATOM 604 C CA . LEU A 1 82 ? 4.914 -11.650 -12.097 1.00 74.62 82 LEU A CA 1
ATOM 605 C C . LEU A 1 82 ? 5.204 -13.066 -12.604 1.00 74.62 82 LEU A C 1
ATOM 607 O O . LEU A 1 82 ? 5.539 -13.948 -11.820 1.00 74.62 82 LEU A O 1
ATOM 611 N N . ASP A 1 83 ? 5.091 -13.249 -13.918 1.00 72.75 83 ASP A N 1
ATOM 612 C CA . ASP A 1 83 ? 5.518 -14.463 -14.615 1.00 72.75 83 ASP A CA 1
ATOM 613 C C . ASP A 1 83 ? 7.042 -14.447 -14.811 1.00 72.75 83 ASP A C 1
ATOM 615 O O . ASP A 1 83 ? 7.613 -13.413 -15.177 1.00 72.75 83 ASP A O 1
ATOM 619 N N . ASP A 1 84 ? 7.697 -15.587 -14.588 1.00 71.62 84 ASP A N 1
ATOM 620 C CA . ASP A 1 84 ? 9.154 -15.727 -14.672 1.00 71.62 84 ASP A CA 1
ATOM 621 C C . ASP A 1 84 ? 9.664 -15.348 -16.071 1.00 71.62 84 ASP A C 1
ATOM 623 O O . ASP A 1 84 ? 10.671 -14.654 -16.199 1.00 71.62 84 ASP A O 1
ATOM 627 N N . HIS A 1 85 ? 8.920 -15.698 -17.126 1.00 70.44 85 HIS A N 1
ATOM 628 C CA . HIS A 1 85 ? 9.295 -15.345 -18.497 1.00 70.44 85 HIS A CA 1
ATOM 629 C C . HIS A 1 85 ? 9.202 -13.834 -18.766 1.00 70.44 85 HIS A C 1
ATOM 631 O O . HIS A 1 85 ? 10.047 -13.255 -19.449 1.00 70.44 85 HIS A O 1
ATOM 637 N N . ALA A 1 86 ? 8.205 -13.159 -18.185 1.00 70.31 86 ALA A N 1
ATOM 638 C CA . ALA A 1 86 ? 8.061 -11.712 -18.318 1.00 70.31 86 ALA A CA 1
ATOM 639 C C . ALA A 1 86 ? 9.217 -10.964 -17.634 1.00 70.31 86 ALA A C 1
ATOM 641 O O . ALA A 1 86 ? 9.648 -9.920 -18.124 1.00 70.31 86 ALA A O 1
ATOM 642 N N . LEU A 1 87 ? 9.739 -11.504 -16.529 1.00 72.25 87 LEU A N 1
ATOM 643 C CA . LEU A 1 87 ? 10.882 -10.943 -15.813 1.00 72.25 87 LEU A CA 1
ATOM 644 C C . LEU A 1 87 ? 12.173 -10.973 -16.650 1.00 72.25 87 LEU A C 1
ATOM 646 O O . LEU A 1 87 ? 12.989 -10.063 -16.514 1.00 72.25 87 LEU A O 1
ATOM 650 N N . GLU A 1 88 ? 12.372 -11.978 -17.507 1.00 73.25 88 GLU A N 1
ATOM 651 C CA . GLU A 1 88 ? 13.585 -12.116 -18.334 1.00 73.25 88 GLU A CA 1
ATOM 652 C C . GLU A 1 88 ? 13.691 -11.042 -19.424 1.00 73.25 88 GLU A C 1
ATOM 654 O O . GLU A 1 88 ? 14.783 -10.570 -19.745 1.00 73.25 88 GLU A O 1
ATOM 659 N N . VAL A 1 89 ? 12.552 -10.645 -19.994 1.00 70.69 89 VAL A N 1
ATOM 660 C CA . VAL A 1 89 ? 12.492 -9.738 -21.152 1.00 70.69 89 VAL A CA 1
ATOM 661 C C . VAL A 1 89 ? 12.173 -8.293 -20.774 1.00 70.69 89 VAL A C 1
ATOM 663 O O . VAL A 1 89 ? 12.436 -7.373 -21.552 1.00 70.69 89 VAL A O 1
ATOM 666 N N . MET A 1 90 ? 11.604 -8.071 -19.587 1.00 74.00 90 MET A N 1
ATOM 667 C CA . MET A 1 90 ? 11.085 -6.777 -19.159 1.00 74.00 90 MET A CA 1
ATOM 668 C C . MET A 1 90 ? 11.517 -6.443 -17.734 1.00 74.00 90 MET A C 1
ATOM 670 O O . MET A 1 90 ? 11.492 -7.263 -16.821 1.00 74.00 90 MET A O 1
ATOM 674 N N . ARG A 1 91 ? 11.893 -5.181 -17.527 1.00 81.81 91 ARG A N 1
ATOM 675 C CA . ARG A 1 91 ? 12.202 -4.644 -16.205 1.00 81.81 91 ARG A CA 1
ATOM 676 C C . ARG A 1 91 ? 10.979 -3.961 -15.619 1.00 81.81 91 ARG A C 1
ATOM 678 O O . ARG A 1 91 ? 10.335 -3.155 -16.288 1.00 81.81 91 ARG A O 1
ATOM 685 N N . PHE A 1 92 ? 10.737 -4.209 -14.337 1.00 82.19 92 PHE A N 1
ATOM 686 C CA . PHE A 1 92 ? 9.623 -3.637 -13.593 1.00 82.19 92 PHE A CA 1
ATOM 687 C C . PHE A 1 92 ? 10.154 -2.891 -12.379 1.00 82.19 92 PHE A C 1
ATOM 689 O O . PHE A 1 92 ? 10.976 -3.412 -11.622 1.00 82.19 92 PHE A O 1
ATOM 696 N N . LYS A 1 93 ? 9.662 -1.675 -12.172 1.00 86.94 93 LYS A N 1
ATOM 697 C CA . LYS A 1 93 ? 9.853 -0.938 -10.925 1.00 86.94 93 LYS A CA 1
ATOM 698 C C . LYS A 1 93 ? 8.508 -0.494 -10.391 1.00 86.94 93 LYS A C 1
ATOM 700 O O . LYS A 1 93 ? 7.679 -0.016 -11.156 1.00 86.94 93 LYS A O 1
ATOM 705 N N . LEU A 1 94 ? 8.306 -0.651 -9.093 1.00 86.31 94 LEU A N 1
ATOM 706 C CA . LEU A 1 94 ? 7.086 -0.238 -8.415 1.00 86.31 94 LEU A CA 1
ATOM 707 C C . LEU A 1 94 ? 7.383 0.966 -7.526 1.00 86.31 94 LEU A C 1
ATOM 709 O O . LEU A 1 94 ? 8.321 0.919 -6.727 1.00 86.31 94 LEU A O 1
ATOM 713 N N . TYR A 1 95 ? 6.565 2.005 -7.626 1.00 86.19 95 TYR A N 1
ATOM 714 C CA . TYR A 1 95 ? 6.708 3.243 -6.867 1.00 86.19 95 TYR A CA 1
ATOM 715 C C . TYR A 1 95 ? 5.428 3.594 -6.110 1.00 86.19 95 TYR A C 1
ATOM 717 O O . TYR A 1 95 ? 4.325 3.295 -6.561 1.00 86.19 95 TYR A O 1
ATOM 725 N N . GLU A 1 96 ? 5.581 4.247 -4.961 1.00 84.56 96 GLU A N 1
ATOM 726 C CA . GLU A 1 96 ? 4.480 4.854 -4.212 1.00 84.56 96 GLU A CA 1
ATOM 727 C C . GLU A 1 96 ? 4.250 6.292 -4.698 1.00 84.56 96 GLU A C 1
ATOM 729 O O . GLU A 1 96 ? 5.140 7.134 -4.587 1.00 84.56 96 GLU A O 1
ATOM 734 N N . ALA A 1 97 ? 3.064 6.563 -5.243 1.00 81.12 97 ALA A N 1
ATOM 735 C CA . ALA A 1 97 ? 2.730 7.824 -5.908 1.00 81.12 97 ALA A CA 1
ATOM 736 C C . ALA A 1 97 ? 1.784 8.728 -5.093 1.00 81.12 97 ALA A C 1
ATOM 738 O O . ALA A 1 97 ? 1.350 9.769 -5.579 1.00 81.12 97 ALA A O 1
ATOM 739 N N . GLY A 1 98 ? 1.472 8.366 -3.844 1.00 81.25 98 GLY A N 1
ATOM 740 C CA . GLY A 1 98 ? 0.665 9.171 -2.930 1.00 81.25 98 GLY A CA 1
ATOM 741 C C . GLY A 1 98 ? -0.736 8.610 -2.638 1.00 81.25 98 GLY A C 1
ATOM 742 O O . GLY A 1 98 ? -1.061 7.474 -2.993 1.00 81.25 98 GLY A O 1
ATOM 743 N N . PRO A 1 99 ? -1.578 9.374 -1.917 1.00 81.44 99 PRO A N 1
ATOM 744 C CA . PRO A 1 99 ? -2.975 9.018 -1.650 1.00 81.44 99 PRO A CA 1
ATOM 745 C C . PRO A 1 99 ? -3.808 8.941 -2.938 1.00 81.44 99 PRO A C 1
ATOM 747 O O . PRO A 1 99 ? -3.574 9.707 -3.864 1.00 81.44 99 PRO A O 1
ATOM 750 N N . ALA A 1 100 ? -4.796 8.044 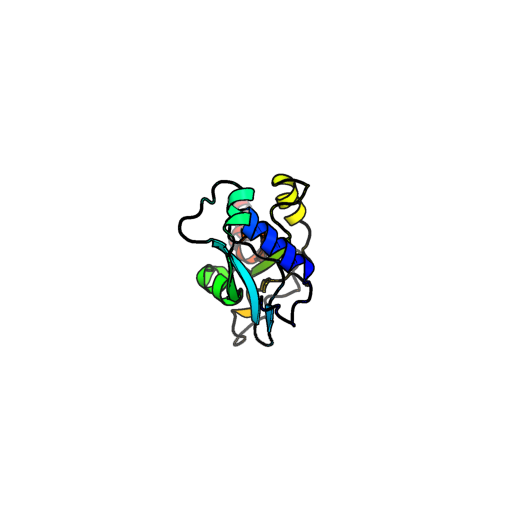-2.983 1.00 78.25 100 ALA A N 1
ATOM 751 C CA . ALA A 1 100 ? -5.714 7.920 -4.124 1.00 78.25 100 ALA A CA 1
ATOM 752 C C . ALA A 1 100 ? -6.803 8.999 -4.155 1.00 78.25 100 ALA A C 1
ATOM 754 O O . ALA A 1 100 ? -7.283 9.364 -5.226 1.00 78.25 100 ALA A O 1
ATOM 755 N N . GLU A 1 101 ? -7.171 9.515 -2.984 1.00 72.19 101 GLU A N 1
ATOM 756 C CA . GLU A 1 101 ? -8.070 10.654 -2.822 1.00 72.19 101 GLU A CA 1
ATOM 757 C C . GLU A 1 101 ? -7.235 11.891 -2.463 1.00 72.19 101 GLU A C 1
ATOM 759 O O . GLU A 1 101 ? -6.867 12.111 -1.309 1.00 72.19 101 GLU A O 1
ATOM 764 N N . ASN A 1 102 ? -6.902 12.690 -3.468 1.00 64.50 102 ASN A N 1
ATOM 765 C CA . ASN A 1 102 ? -6.362 14.043 -3.340 1.00 64.50 102 ASN A CA 1
ATOM 766 C C . ASN A 1 102 ? -7.361 15.043 -3.937 1.00 64.50 102 ASN A C 1
ATOM 768 O O . ASN A 1 102 ? -8.208 14.684 -4.755 1.00 64.50 102 ASN A O 1
ATOM 772 N N . GLU A 1 103 ? -7.262 16.303 -3.505 1.00 55.94 103 GLU A N 1
ATOM 773 C CA . GLU A 1 103 ? -8.204 17.394 -3.827 1.00 55.94 103 GLU A CA 1
ATOM 774 C C . GLU A 1 103 ? -8.392 17.634 -5.340 1.00 55.94 103 GLU A C 1
ATOM 776 O O . GLU A 1 103 ? -9.386 18.218 -5.756 1.00 55.94 103 GLU A O 1
ATOM 781 N N . ALA A 1 104 ? -7.462 17.126 -6.151 1.00 57.28 104 ALA A N 1
ATOM 782 C CA . ALA A 1 104 ? -7.411 17.185 -7.610 1.00 57.28 104 ALA A CA 1
ATOM 783 C C . ALA A 1 104 ? -8.380 16.205 -8.327 1.00 57.28 104 ALA A C 1
ATOM 785 O O . ALA A 1 104 ? -8.678 16.350 -9.511 1.00 57.28 104 ALA A O 1
ATOM 786 N N . GLY A 1 105 ? -8.924 15.211 -7.612 1.00 55.16 105 GLY A N 1
ATOM 787 C CA . GLY A 1 105 ? -9.857 14.220 -8.161 1.00 55.16 105 GLY A CA 1
ATOM 788 C C . GLY A 1 105 ? -9.205 13.148 -9.060 1.00 55.16 105 GLY A C 1
ATOM 789 O O . GLY A 1 105 ? -8.092 13.316 -9.552 1.00 55.16 105 GLY A O 1
ATOM 790 N N . PRO A 1 106 ? -9.887 12.015 -9.326 1.00 56.25 106 PRO A N 1
ATOM 791 C CA . PRO A 1 106 ? -9.257 10.787 -9.837 1.00 56.25 106 PRO A CA 1
ATOM 792 C C . PRO A 1 106 ? -8.440 10.955 -11.126 1.00 56.25 106 PRO A C 1
ATOM 794 O O . PRO A 1 106 ? -7.385 10.345 -11.276 1.00 56.25 106 PRO A O 1
ATOM 797 N N . ALA A 1 107 ? -8.907 11.786 -12.062 1.00 55.75 107 ALA A N 1
ATOM 798 C CA . ALA A 1 107 ? -8.258 11.983 -13.359 1.00 55.75 107 ALA A CA 1
ATOM 799 C C . ALA A 1 107 ? -6.905 12.707 -13.248 1.00 55.75 107 ALA A C 1
ATOM 801 O O . ALA A 1 107 ? -5.949 12.341 -13.935 1.00 55.75 107 ALA A O 1
ATOM 802 N N . GLU A 1 108 ? -6.802 13.694 -12.359 1.00 58.06 108 GLU A N 1
ATOM 803 C CA . GLU A 1 108 ? -5.556 14.422 -12.113 1.00 58.06 108 GLU A CA 1
ATOM 804 C C . GLU A 1 108 ? -4.574 13.581 -11.287 1.00 58.06 108 GLU A C 1
ATOM 806 O O . GLU A 1 108 ? -3.360 13.705 -11.449 1.00 58.06 108 GLU A O 1
ATOM 811 N N . ASN A 1 109 ? -5.075 12.635 -10.490 1.00 59.69 109 ASN A N 1
ATOM 812 C CA . ASN A 1 109 ? -4.262 11.699 -9.703 1.00 59.69 109 ASN A CA 1
ATOM 813 C C . ASN A 1 109 ? -3.474 10.766 -10.629 1.00 59.69 109 ASN A C 1
ATOM 815 O O . ASN A 1 109 ? -2.264 10.607 -10.475 1.00 59.69 109 ASN A O 1
ATOM 819 N N . TYR A 1 110 ? -4.134 10.234 -11.663 1.00 59.09 110 TYR A N 1
ATOM 820 C CA . TYR A 1 110 ? -3.482 9.433 -12.702 1.00 59.09 110 TYR A CA 1
ATOM 821 C C . TYR A 1 110 ? -2.527 10.250 -13.586 1.00 59.09 110 TYR A C 1
ATOM 823 O O . TYR A 1 110 ? -1.550 9.705 -14.097 1.00 59.09 110 TYR A O 1
ATOM 831 N N . ALA A 1 111 ? -2.791 11.546 -13.781 1.00 54.31 111 ALA A N 1
ATOM 832 C CA . ALA A 1 111 ? -1.910 12.435 -14.538 1.00 54.31 111 ALA A CA 1
ATOM 833 C C . ALA A 1 111 ? -0.660 12.847 -13.739 1.00 54.31 111 ALA A C 1
ATOM 835 O O . ALA A 1 111 ? 0.428 12.926 -14.307 1.00 54.31 111 ALA A O 1
ATOM 836 N N . THR A 1 112 ? -0.797 13.056 -12.427 1.00 55.34 112 THR A N 1
ATOM 837 C CA . THR A 1 112 ? 0.315 13.352 -11.505 1.00 55.34 112 THR A CA 1
ATOM 838 C C . THR A 1 112 ? 1.199 12.121 -11.318 1.00 55.34 112 THR A C 1
ATOM 840 O O . THR A 1 112 ? 2.420 12.247 -11.299 1.00 55.34 112 THR A O 1
ATOM 843 N N . ALA A 1 113 ? 0.596 10.926 -11.355 1.00 53.12 113 ALA A N 1
ATOM 844 C CA . ALA A 1 113 ? 1.292 9.643 -11.397 1.00 53.12 113 ALA A CA 1
ATOM 845 C C . ALA A 1 113 ? 2.086 9.373 -12.706 1.00 53.12 113 ALA A C 1
ATOM 847 O O . ALA A 1 113 ? 2.514 8.258 -12.994 1.00 53.12 113 ALA A O 1
ATOM 848 N N . ARG A 1 114 ? 2.229 10.374 -13.586 1.00 51.59 114 ARG A N 1
ATOM 849 C CA . ARG A 1 114 ? 3.149 10.332 -14.738 1.00 51.59 114 ARG A CA 1
ATOM 850 C C . ARG A 1 114 ? 4.445 11.094 -14.478 1.00 51.59 114 ARG A C 1
ATOM 852 O O . ARG A 1 114 ? 5.355 11.029 -15.306 1.00 51.59 114 ARG A O 1
ATOM 859 N N . GLN A 1 115 ? 4.535 11.845 -13.380 1.00 54.25 115 GLN A N 1
ATOM 860 C CA . GLN A 1 115 ? 5.774 12.511 -12.998 1.00 54.25 115 GLN A CA 1
ATOM 861 C C . GLN A 1 115 ? 6.752 11.482 -12.419 1.00 54.25 115 GLN A C 1
ATOM 863 O O . GLN A 1 115 ? 6.331 10.561 -11.726 1.00 54.25 115 GLN A O 1
ATOM 868 N N . PRO A 1 116 ? 8.062 11.600 -12.699 1.00 53.31 116 PRO A N 1
ATOM 869 C CA . PRO A 1 116 ? 9.043 10.643 -12.210 1.00 53.31 116 PRO A CA 1
ATOM 870 C C . PRO A 1 116 ? 9.058 10.641 -10.679 1.00 53.31 116 PRO A C 1
ATOM 872 O O . PRO A 1 116 ? 9.539 11.580 -10.043 1.00 53.31 116 PRO A O 1
ATOM 875 N N . VAL A 1 117 ? 8.524 9.571 -10.097 1.00 61.41 117 VAL A N 1
ATOM 876 C CA . VAL A 1 117 ? 8.479 9.382 -8.651 1.00 61.41 117 VAL A CA 1
ATOM 877 C C . VAL A 1 117 ? 9.906 9.251 -8.108 1.00 61.41 117 VAL A C 1
ATOM 879 O O . VAL A 1 117 ? 10.735 8.514 -8.651 1.00 61.41 117 VAL A O 1
ATOM 882 N N . SER A 1 118 ? 10.205 9.989 -7.034 1.00 62.31 118 SER A N 1
ATOM 883 C CA . SER A 1 118 ? 11.523 9.993 -6.386 1.00 62.31 118 SER A CA 1
ATOM 884 C C . SER A 1 118 ? 11.981 8.578 -6.006 1.00 62.31 118 SER A C 1
ATOM 886 O O . SER A 1 118 ? 11.181 7.734 -5.593 1.00 62.31 118 SER A O 1
ATOM 888 N N . ALA A 1 119 ? 13.295 8.330 -6.063 1.00 65.88 119 ALA A N 1
ATOM 889 C CA . ALA A 1 119 ? 13.909 7.073 -5.625 1.00 65.88 119 ALA A CA 1
ATOM 890 C C . ALA A 1 119 ? 13.551 6.703 -4.172 1.00 65.88 119 ALA A C 1
ATOM 892 O O . ALA A 1 119 ? 13.531 5.524 -3.817 1.00 65.88 119 ALA A O 1
ATOM 893 N N . ASP A 1 120 ? 13.209 7.693 -3.344 1.00 67.75 120 ASP A N 1
ATOM 894 C CA . ASP A 1 120 ? 12.795 7.482 -1.957 1.00 67.75 120 ASP A CA 1
ATOM 895 C C . ASP A 1 120 ? 11.488 6.690 -1.809 1.00 67.75 120 ASP A C 1
ATOM 897 O O . ASP A 1 120 ? 11.245 6.111 -0.747 1.00 67.75 120 ASP A O 1
ATOM 901 N N . HIS A 1 121 ? 10.675 6.621 -2.864 1.00 78.50 121 HIS A N 1
ATOM 902 C CA . HIS A 1 121 ? 9.374 5.952 -2.891 1.00 78.50 121 HIS A CA 1
ATOM 903 C C . HIS A 1 121 ? 9.407 4.620 -3.659 1.00 78.50 121 HIS A C 1
ATOM 905 O O . HIS A 1 121 ? 8.359 4.016 -3.896 1.00 78.50 121 HIS A O 1
ATOM 911 N N . LEU A 1 122 ? 10.596 4.141 -4.048 1.00 85.12 122 LEU A N 1
ATOM 912 C CA . LEU A 1 122 ? 10.756 2.834 -4.679 1.00 85.12 122 LEU A CA 1
ATOM 913 C C . LEU A 1 122 ? 10.311 1.729 -3.708 1.00 85.12 122 LEU A C 1
ATOM 915 O O . LEU A 1 122 ? 10.882 1.552 -2.627 1.00 85.12 122 LEU A O 1
ATOM 919 N N . LEU A 1 123 ? 9.285 0.987 -4.111 1.00 85.25 123 LEU A N 1
ATOM 920 C CA . LEU A 1 123 ? 8.732 -0.147 -3.377 1.00 85.25 123 LEU A CA 1
ATOM 921 C C . LEU A 1 123 ? 9.431 -1.456 -3.754 1.00 85.25 123 LEU A C 1
ATOM 923 O O . LEU A 1 123 ? 9.604 -2.319 -2.892 1.00 85.25 123 LEU A O 1
ATOM 927 N N . PHE A 1 124 ? 9.804 -1.607 -5.030 1.00 86.75 124 PHE A N 1
ATOM 928 C CA . PHE A 1 124 ? 10.388 -2.831 -5.578 1.00 86.75 124 PHE A CA 1
ATOM 929 C C . PHE A 1 124 ? 11.106 -2.585 -6.919 1.00 86.75 124 PHE A C 1
ATOM 931 O O . PHE A 1 124 ? 10.598 -1.837 -7.756 1.00 86.75 124 PHE A O 1
ATOM 938 N N . ASP A 1 125 ? 12.247 -3.249 -7.141 1.00 85.75 125 ASP A N 1
ATOM 939 C CA . ASP A 1 125 ? 12.940 -3.360 -8.438 1.00 85.75 125 ASP A CA 1
ATOM 940 C C . ASP A 1 125 ? 13.073 -4.844 -8.817 1.00 85.75 125 ASP A C 1
ATOM 942 O O . ASP A 1 125 ? 13.564 -5.651 -8.025 1.00 85.75 125 ASP A O 1
ATOM 946 N N . SER A 1 126 ? 12.668 -5.214 -10.036 1.00 83.00 126 SER A N 1
ATOM 947 C CA . SER A 1 126 ? 12.735 -6.601 -10.514 1.00 83.00 126 SER A CA 1
ATOM 948 C C . SER A 1 126 ? 14.153 -7.180 -10.515 1.00 83.00 126 SER A C 1
ATOM 950 O O . SER A 1 126 ? 14.312 -8.392 -10.384 1.00 83.00 126 SER A O 1
ATOM 952 N N . ASN A 1 127 ? 15.193 -6.339 -10.555 1.00 80.06 127 ASN A N 1
ATOM 953 C CA . ASN A 1 127 ? 16.583 -6.779 -10.393 1.00 80.06 127 ASN A CA 1
ATOM 954 C C . ASN A 1 127 ? 16.845 -7.500 -9.057 1.00 80.06 127 ASN A C 1
ATOM 956 O O . ASN A 1 127 ? 17.797 -8.267 -8.959 1.00 80.06 127 ASN A O 1
ATOM 960 N N . GLU A 1 128 ? 16.021 -7.281 -8.029 1.00 75.81 128 GLU A N 1
ATOM 961 C CA . GLU A 1 128 ? 16.144 -7.953 -6.730 1.00 75.81 128 GLU A CA 1
ATOM 962 C C . GLU A 1 128 ? 15.679 -9.422 -6.741 1.00 75.81 128 GLU A C 1
ATOM 964 O O . GLU A 1 128 ? 15.916 -10.148 -5.764 1.00 75.81 128 GLU A O 1
ATOM 969 N N . LEU A 1 129 ? 14.972 -9.861 -7.790 1.00 73.56 129 LEU A N 1
ATOM 970 C CA . LEU A 1 129 ? 14.542 -11.255 -7.963 1.00 73.56 129 LEU A CA 1
ATOM 971 C C . LEU A 1 129 ? 15.600 -12.108 -8.665 1.00 73.56 129 LEU A C 1
ATOM 973 O O . LEU A 1 129 ? 15.688 -13.304 -8.397 1.00 73.56 129 LEU A O 1
ATOM 977 N N . PHE A 1 130 ? 16.442 -11.497 -9.496 1.00 65.31 130 PHE A N 1
ATOM 978 C CA . PHE A 1 130 ? 17.533 -12.189 -10.163 1.00 65.31 130 PHE A CA 1
ATOM 979 C C . PHE A 1 130 ? 18.698 -12.385 -9.193 1.00 65.31 130 PHE A C 1
ATOM 981 O O . PHE A 1 130 ? 19.449 -11.458 -8.883 1.00 65.31 130 PHE A O 1
ATOM 988 N N . ASN A 1 131 ? 18.865 -13.613 -8.696 1.00 53.03 131 ASN A N 1
ATOM 989 C CA . ASN A 1 131 ? 20.095 -13.989 -8.010 1.00 53.03 131 ASN A CA 1
ATOM 990 C C . ASN A 1 131 ? 21.260 -13.791 -8.983 1.00 53.03 131 ASN A C 1
ATOM 992 O O . ASN A 1 131 ? 21.323 -14.416 -10.036 1.00 53.03 131 ASN A O 1
ATOM 996 N N . LYS A 1 132 ? 22.182 -12.900 -8.617 1.00 48.53 132 LYS A N 1
ATOM 997 C CA . LYS A 1 132 ? 23.407 -12.593 -9.353 1.00 48.53 132 LYS A CA 1
ATOM 998 C C . LYS A 1 132 ? 24.308 -13.831 -9.400 1.00 48.53 132 LYS A C 1
ATOM 1000 O O . LYS A 1 132 ? 25.236 -13.975 -8.607 1.00 48.53 132 LYS A O 1
ATOM 1005 N N . THR A 1 133 ? 24.043 -14.749 -10.315 1.00 39.50 133 THR A N 1
ATOM 1006 C CA . THR A 1 133 ? 24.977 -15.797 -10.713 1.00 39.50 133 THR A CA 1
ATOM 1007 C C . THR A 1 133 ? 24.799 -16.008 -12.207 1.00 39.50 133 THR A C 1
ATOM 1009 O O . THR A 1 133 ? 23.747 -16.440 -12.649 1.00 39.50 133 THR A O 1
ATOM 1012 N N . ALA A 1 134 ? 25.856 -15.670 -12.946 1.00 34.59 134 ALA A N 1
ATOM 1013 C CA . ALA A 1 134 ? 25.980 -15.674 -14.402 1.00 34.59 134 ALA A CA 1
ATOM 1014 C C . ALA A 1 134 ? 25.353 -14.480 -15.153 1.00 34.59 134 ALA A C 1
ATOM 1016 O O . ALA A 1 134 ? 24.152 -14.384 -15.349 1.00 34.59 134 ALA A O 1
ATOM 1017 N N . GLY A 1 135 ? 26.248 -13.631 -15.669 1.00 35.38 135 GLY A N 1
ATOM 1018 C CA . GLY A 1 135 ? 26.110 -13.126 -17.033 1.00 35.38 135 GLY A CA 1
ATOM 1019 C C . GLY A 1 135 ? 25.384 -11.800 -17.202 1.00 35.38 135 GLY A C 1
ATOM 1020 O O . GLY A 1 135 ? 24.166 -11.738 -17.195 1.00 35.38 135 GLY A O 1
ATOM 1021 N N . THR A 1 136 ? 26.180 -10.767 -17.485 1.00 37.06 136 THR A N 1
ATOM 1022 C CA . THR A 1 136 ? 25.786 -9.536 -18.188 1.00 37.06 136 THR A CA 1
ATOM 1023 C C . THR A 1 136 ? 24.654 -8.735 -17.559 1.00 37.06 136 THR A C 1
ATOM 1025 O O . THR A 1 136 ? 23.473 -8.923 -17.830 1.00 37.06 136 THR A O 1
ATOM 1028 N N . ALA A 1 137 ? 25.069 -7.720 -16.797 1.00 41.97 137 ALA A N 1
ATOM 1029 C CA . ALA A 1 137 ? 24.314 -6.486 -16.712 1.00 41.97 137 ALA A CA 1
ATOM 1030 C C . ALA A 1 137 ? 23.895 -6.091 -18.134 1.00 41.97 137 ALA A C 1
ATOM 1032 O O . ALA A 1 137 ? 24.748 -5.748 -18.952 1.00 41.97 137 ALA A O 1
ATOM 1033 N N . VAL A 1 138 ? 22.598 -6.179 -18.421 1.00 43.75 138 VAL A N 1
ATOM 1034 C CA . VAL A 1 138 ? 21.995 -5.524 -19.578 1.00 43.75 138 VAL A CA 1
ATOM 1035 C C . VAL A 1 138 ? 22.085 -4.029 -19.292 1.00 43.75 138 VAL A C 1
ATOM 1037 O O . VAL A 1 138 ? 21.231 -3.426 -18.648 1.00 43.75 138 VAL A O 1
ATOM 1040 N N . ASP A 1 139 ? 23.262 -3.515 -19.628 1.00 40.94 139 ASP A N 1
ATOM 1041 C CA . ASP A 1 139 ? 23.621 -2.160 -19.984 1.00 40.94 139 ASP A CA 1
ATOM 1042 C C . ASP A 1 139 ? 22.653 -1.060 -19.540 1.00 40.94 139 ASP A C 1
ATOM 1044 O O . ASP A 1 139 ? 21.687 -0.706 -20.215 1.00 40.94 139 ASP A O 1
ATOM 1048 N N . ALA A 1 140 ? 23.055 -0.385 -18.464 1.00 43.47 140 ALA A N 1
ATOM 1049 C CA . ALA A 1 140 ? 22.683 0.993 -18.160 1.00 43.47 140 ALA A CA 1
ATOM 1050 C C . ALA A 1 140 ? 23.276 2.012 -19.170 1.00 43.47 140 ALA A C 1
ATOM 1052 O O . ALA A 1 140 ? 23.468 3.172 -18.822 1.00 43.47 140 ALA A O 1
ATOM 1053 N N . SER A 1 141 ? 23.603 1.589 -20.399 1.00 40.12 141 SER A N 1
ATOM 1054 C CA . SER A 1 141 ? 24.307 2.382 -21.418 1.00 40.12 141 SER A CA 1
ATOM 1055 C C . SER A 1 141 ? 23.515 2.584 -22.721 1.00 40.12 141 SER A C 1
ATOM 1057 O O . SER A 1 141 ? 24.022 3.216 -23.639 1.00 40.12 141 SER A O 1
ATOM 1059 N N . ASN A 1 142 ? 22.259 2.123 -22.806 1.00 43.47 142 ASN A N 1
ATOM 1060 C CA . ASN A 1 142 ? 21.354 2.416 -23.930 1.00 43.47 142 ASN A CA 1
ATOM 1061 C C . ASN A 1 142 ? 20.007 2.968 -23.426 1.00 43.47 142 ASN A C 1
ATOM 1063 O O . ASN A 1 142 ? 18.966 2.327 -23.567 1.00 43.47 142 ASN A O 1
ATOM 1067 N N . GLU A 1 143 ? 20.010 4.150 -22.801 1.00 50.41 143 GLU A N 1
ATOM 1068 C CA . GLU A 1 143 ? 18.768 4.803 -22.342 1.00 50.41 143 GLU A CA 1
ATOM 1069 C C . GLU A 1 143 ? 17.839 5.232 -23.493 1.00 50.41 143 GLU A C 1
ATOM 1071 O O . GLU A 1 143 ? 16.624 5.311 -23.289 1.00 50.41 143 GLU A O 1
ATOM 1076 N N . ASP A 1 144 ? 18.383 5.414 -24.699 1.00 51.44 144 ASP A N 1
ATOM 1077 C CA . ASP A 1 144 ? 17.666 5.988 -25.846 1.00 51.44 144 ASP A CA 1
ATOM 1078 C C . ASP A 1 144 ? 16.774 4.990 -26.603 1.00 51.44 144 ASP A C 1
ATOM 1080 O O . ASP A 1 144 ? 15.955 5.388 -27.426 1.00 51.44 144 ASP A O 1
ATOM 1084 N N . SER A 1 145 ? 16.881 3.687 -26.320 1.00 56.88 145 SER A N 1
ATOM 1085 C CA . SER A 1 145 ? 16.112 2.642 -27.016 1.00 56.88 145 SER A CA 1
ATOM 1086 C C . SER A 1 145 ? 15.446 1.675 -26.036 1.00 56.88 145 SER A C 1
ATOM 1088 O O . SER A 1 145 ? 15.663 0.463 -26.057 1.00 56.88 145 SER A O 1
ATOM 1090 N N . SER A 1 146 ? 14.630 2.224 -25.135 1.00 64.06 146 SER A N 1
ATOM 1091 C CA . SER A 1 146 ?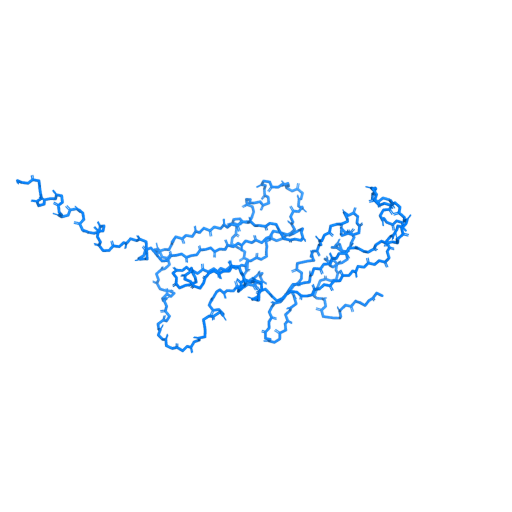 13.743 1.430 -24.281 1.00 64.06 146 SER A CA 1
ATOM 1092 C C . SER A 1 146 ? 12.311 1.942 -24.355 1.00 64.06 146 SER A C 1
ATOM 1094 O O . SER A 1 146 ? 12.058 3.138 -24.199 1.00 64.06 146 SER A O 1
ATOM 1096 N N . PHE A 1 147 ? 11.364 1.030 -24.573 1.00 68.62 147 PHE A N 1
ATOM 1097 C CA . PHE A 1 147 ? 9.948 1.344 -24.430 1.00 68.62 147 PHE A CA 1
ATOM 1098 C C . PHE A 1 147 ? 9.628 1.490 -22.941 1.00 68.62 147 PHE A C 1
ATOM 1100 O O . PHE A 1 147 ? 9.992 0.626 -22.139 1.00 68.62 147 PHE A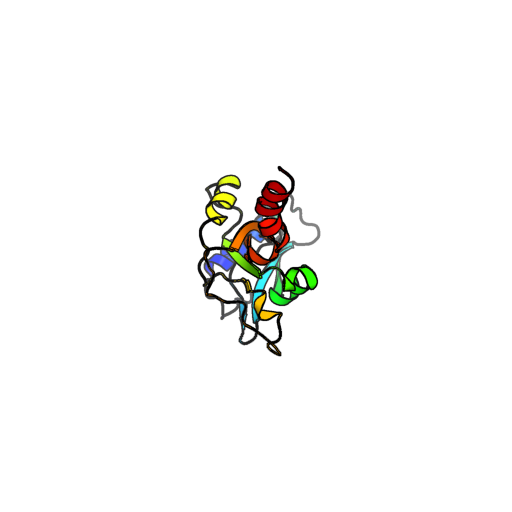 O 1
ATOM 1107 N N . LYS A 1 148 ? 8.975 2.597 -22.573 1.00 75.19 148 LYS A N 1
ATOM 1108 C CA . LYS A 1 148 ? 8.585 2.923 -21.198 1.00 75.19 148 LYS A CA 1
ATOM 1109 C C . LYS A 1 148 ? 7.067 3.012 -21.129 1.00 75.19 148 LYS A C 1
ATOM 1111 O O . LYS A 1 148 ? 6.481 3.831 -21.830 1.00 75.19 148 LYS A O 1
ATOM 1116 N N . THR A 1 149 ? 6.450 2.220 -20.258 1.00 77.31 149 THR A N 1
ATOM 1117 C CA . THR A 1 149 ? 5.022 2.354 -19.937 1.00 77.31 149 THR A CA 1
ATOM 1118 C C . THR A 1 149 ? 4.848 2.478 -18.430 1.00 77.31 149 THR A C 1
ATOM 1120 O O . THR A 1 149 ? 5.577 1.842 -17.669 1.00 77.31 149 THR A O 1
ATOM 1123 N N . VAL A 1 150 ? 3.906 3.317 -18.000 1.00 80.56 150 VAL A N 1
ATOM 1124 C CA . VAL A 1 150 ? 3.582 3.532 -16.584 1.00 80.56 150 VAL A CA 1
ATOM 1125 C C . VAL A 1 150 ? 2.113 3.196 -16.375 1.00 80.56 150 VAL A C 1
ATOM 1127 O O . VAL A 1 150 ? 1.249 3.788 -17.023 1.00 80.56 150 VAL A O 1
ATOM 1130 N N . LEU A 1 151 ? 1.838 2.239 -15.488 1.00 80.75 151 LEU A N 1
ATOM 1131 C CA . LEU A 1 151 ? 0.479 1.854 -15.112 1.00 80.75 151 LEU A CA 1
ATOM 1132 C C . LEU A 1 151 ? 0.215 2.241 -13.654 1.00 80.75 151 LEU A C 1
ATOM 1134 O O . LEU A 1 151 ? 0.856 1.681 -12.760 1.00 80.75 151 LEU A O 1
ATOM 1138 N N . PRO A 1 152 ? -0.717 3.172 -13.399 1.00 82.31 152 PRO A N 1
ATOM 1139 C CA . PRO A 1 152 ? -1.162 3.466 -12.050 1.00 82.31 152 PRO A CA 1
ATOM 1140 C C . PRO A 1 152 ? -2.196 2.433 -11.587 1.00 82.31 152 PRO A C 1
ATOM 1142 O O . PRO A 1 152 ? -3.103 2.062 -12.333 1.00 82.31 152 PRO A O 1
ATOM 1145 N N . ILE A 1 153 ? -2.082 1.997 -10.337 1.00 83.94 153 ILE A N 1
ATOM 1146 C CA . ILE A 1 153 ? -3.039 1.113 -9.669 1.00 83.94 153 ILE A CA 1
ATOM 1147 C C . ILE A 1 153 ? -3.381 1.665 -8.285 1.00 83.94 153 ILE A C 1
ATOM 1149 O O . ILE A 1 153 ? -2.517 2.200 -7.593 1.00 83.94 153 ILE A O 1
ATOM 1153 N N . GLU A 1 154 ? -4.634 1.520 -7.858 1.00 86.19 154 GLU A N 1
ATOM 1154 C CA . GLU A 1 154 ? -5.034 1.861 -6.493 1.00 86.19 154 GLU A CA 1
ATOM 1155 C C . GLU A 1 154 ? -4.875 0.646 -5.571 1.00 86.19 154 GLU A C 1
ATOM 1157 O O . GLU A 1 154 ? -5.457 -0.415 -5.801 1.00 86.19 154 GLU A O 1
ATOM 1162 N N . VAL A 1 155 ? -4.112 0.809 -4.491 1.00 84.81 155 VAL A N 1
ATOM 1163 C CA . VAL A 1 155 ? -3.899 -0.208 -3.461 1.00 84.81 155 VAL A CA 1
ATOM 1164 C C . VAL A 1 155 ? -4.075 0.420 -2.081 1.00 84.81 155 VAL A C 1
ATOM 1166 O O . VAL A 1 155 ? -3.307 1.286 -1.667 1.00 84.81 155 VAL A O 1
ATOM 1169 N N . ALA A 1 156 ? -5.082 -0.045 -1.335 1.00 87.19 156 ALA A N 1
ATOM 1170 C CA . ALA A 1 156 ? -5.367 0.390 0.038 1.00 87.19 156 ALA A CA 1
ATOM 1171 C C . ALA A 1 156 ? -5.457 1.928 0.196 1.00 87.19 156 ALA A C 1
ATOM 1173 O O . ALA A 1 156 ? -4.862 2.503 1.116 1.00 87.19 156 ALA A O 1
ATOM 1174 N N . GLY A 1 157 ? -6.179 2.591 -0.717 1.00 85.81 157 GLY A N 1
ATOM 1175 C CA . GLY A 1 157 ? -6.377 4.046 -0.722 1.00 85.81 157 GLY A CA 1
ATOM 1176 C C . GLY A 1 157 ? -5.152 4.852 -1.164 1.00 85.81 157 GLY A C 1
ATOM 1177 O O . GLY A 1 157 ? -5.053 6.041 -0.854 1.00 85.81 157 GLY A O 1
ATOM 1178 N N . ARG A 1 158 ? -4.191 4.216 -1.845 1.00 86.12 158 ARG A N 1
ATOM 1179 C CA . ARG A 1 158 ? -2.969 4.844 -2.365 1.00 86.12 158 ARG A CA 1
ATOM 1180 C C . ARG A 1 158 ? -2.753 4.490 -3.826 1.00 86.12 158 ARG A C 1
ATOM 1182 O O . ARG A 1 158 ? -3.117 3.393 -4.235 1.00 86.12 158 ARG A O 1
ATOM 1189 N N . ILE A 1 159 ? -2.125 5.380 -4.583 1.00 85.44 159 ILE A N 1
ATOM 1190 C CA . ILE A 1 159 ? -1.721 5.115 -5.963 1.00 85.44 159 ILE A CA 1
ATOM 1191 C C . ILE A 1 159 ? -0.316 4.538 -5.963 1.00 85.44 159 ILE A C 1
ATOM 1193 O O . ILE A 1 159 ? 0.609 5.114 -5.386 1.00 85.44 159 ILE A O 1
ATOM 1197 N N . TRP A 1 160 ? -0.155 3.392 -6.611 1.00 87.00 160 TRP A N 1
ATOM 1198 C CA . TRP A 1 160 ? 1.143 2.833 -6.950 1.00 87.00 160 TRP A CA 1
ATOM 1199 C C . TRP A 1 160 ? 1.344 2.883 -8.452 1.00 87.00 160 TRP A C 1
ATOM 1201 O O . TRP A 1 160 ? 0.424 2.617 -9.219 1.00 87.00 160 TRP A O 1
ATOM 1211 N N . GLU A 1 161 ? 2.565 3.179 -8.868 1.00 85.75 161 GLU A N 1
ATOM 1212 C CA . GLU A 1 161 ? 2.945 3.186 -10.272 1.00 85.75 161 GLU A CA 1
ATOM 1213 C C . GLU A 1 161 ? 3.845 2.007 -10.582 1.00 85.75 161 GLU A C 1
ATOM 1215 O O . GLU A 1 161 ? 4.901 1.831 -9.967 1.00 85.75 161 GLU A O 1
ATOM 1220 N N . ILE A 1 162 ? 3.460 1.232 -11.589 1.00 84.44 162 ILE A N 1
ATOM 1221 C CA . ILE A 1 162 ? 4.307 0.194 -12.158 1.00 84.44 162 ILE A CA 1
ATOM 1222 C C . ILE A 1 162 ? 4.961 0.762 -13.413 1.00 84.44 162 ILE A C 1
ATOM 1224 O O . ILE A 1 162 ? 4.289 1.076 -14.395 1.00 84.44 162 ILE A O 1
ATOM 1228 N N . HIS A 1 163 ? 6.281 0.898 -13.371 1.00 84.75 163 HIS A N 1
ATOM 1229 C CA . HIS A 1 163 ? 7.120 1.352 -14.472 1.00 84.75 163 HIS A CA 1
ATOM 1230 C C . HIS A 1 163 ? 7.692 0.133 -15.182 1.00 84.75 163 HIS A C 1
ATOM 1232 O O . HIS A 1 163 ? 8.530 -0.581 -14.628 1.00 84.75 163 HIS A O 1
ATOM 1238 N N . PHE A 1 164 ? 7.266 -0.072 -16.420 1.00 80.62 164 PHE A N 1
ATOM 1239 C CA . PHE A 1 164 ? 7.754 -1.128 -17.292 1.00 80.62 164 PHE A CA 1
ATOM 1240 C C . PHE A 1 164 ? 8.812 -0.548 -18.221 1.00 80.62 164 PHE A C 1
ATOM 1242 O O . PHE A 1 164 ? 8.616 0.522 -18.809 1.00 80.62 164 PHE A O 1
ATOM 1249 N N . ARG A 1 165 ? 9.935 -1.249 -18.354 1.00 76.75 165 ARG A N 1
ATOM 1250 C CA . ARG A 1 165 ? 10.982 -0.936 -19.325 1.00 76.75 165 ARG A CA 1
ATOM 1251 C C . ARG A 1 165 ? 11.346 -2.182 -20.113 1.00 76.75 165 ARG A C 1
ATOM 1253 O O . ARG A 1 165 ? 11.812 -3.154 -19.522 1.00 76.75 165 ARG A O 1
ATOM 1260 N N . THR A 1 166 ? 11.226 -2.101 -21.431 1.00 69.25 166 THR A N 1
ATOM 1261 C CA . THR A 1 166 ? 11.638 -3.174 -22.346 1.00 69.25 166 THR A CA 1
ATOM 1262 C C . THR A 1 166 ? 12.693 -2.634 -23.308 1.00 69.25 166 THR A C 1
ATOM 1264 O O . THR A 1 166 ? 12.459 -1.586 -23.920 1.00 69.25 166 THR A O 1
ATOM 1267 N N . PRO A 1 167 ? 13.859 -3.290 -23.457 1.00 66.25 167 PRO A N 1
ATOM 1268 C CA . PRO A 1 167 ? 14.842 -2.903 -24.463 1.00 66.25 167 PRO A CA 1
ATOM 1269 C C . PRO A 1 167 ? 14.231 -3.013 -25.866 1.00 66.25 167 PRO A C 1
ATOM 1271 O O . PRO A 1 167 ? 13.674 -4.050 -26.214 1.00 66.25 167 PRO A O 1
ATOM 1274 N N . THR A 1 168 ? 14.366 -1.987 -26.707 1.00 58.78 168 THR A N 1
ATOM 1275 C CA . THR A 1 168 ? 13.817 -1.986 -28.078 1.00 58.78 168 THR A CA 1
ATOM 1276 C C . THR A 1 168 ? 14.364 -3.147 -28.922 1.00 58.78 168 THR A C 1
ATOM 1278 O O . THR A 1 168 ? 13.657 -3.676 -29.773 1.00 58.78 168 THR A O 1
ATOM 1281 N N . LYS A 1 169 ? 15.587 -3.616 -28.631 1.00 57.34 169 LYS A N 1
ATOM 1282 C CA . LYS A 1 169 ? 16.212 -4.790 -29.271 1.00 57.34 169 LYS A CA 1
ATOM 1283 C C . LYS A 1 169 ? 15.519 -6.128 -28.967 1.00 57.34 169 LYS A C 1
ATOM 1285 O O . LYS A 1 169 ? 15.791 -7.095 -29.660 1.00 57.34 169 LYS A O 1
ATOM 1290 N N . ALA A 1 170 ? 14.674 -6.194 -27.935 1.00 56.94 170 ALA A N 1
ATOM 1291 C CA . ALA A 1 170 ? 13.878 -7.382 -27.618 1.00 56.94 170 ALA A CA 1
ATOM 1292 C C . ALA A 1 170 ? 12.543 -7.424 -28.389 1.00 56.94 170 ALA A C 1
ATOM 1294 O O . ALA A 1 170 ? 11.897 -8.463 -28.426 1.00 56.94 170 ALA A O 1
ATOM 1295 N N . ILE A 1 171 ? 12.124 -6.297 -28.982 1.00 53.97 171 ILE A N 1
ATOM 1296 C CA . ILE A 1 171 ? 10.863 -6.165 -29.733 1.00 53.97 171 ILE A CA 1
ATOM 1297 C C . ILE A 1 171 ? 11.130 -6.109 -31.242 1.00 53.97 171 ILE A C 1
ATOM 1299 O O . ILE A 1 171 ? 10.37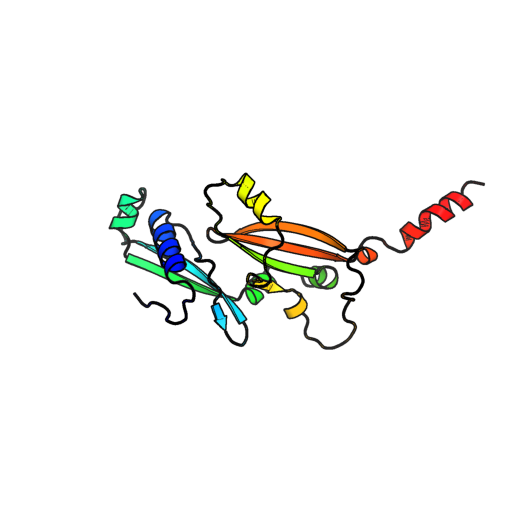6 -6.685 -32.021 1.00 53.97 171 ILE A O 1
ATOM 1303 N N . ILE A 1 172 ? 12.199 -5.428 -31.663 1.00 55.97 172 ILE A N 1
ATOM 1304 C CA . ILE A 1 172 ? 12.593 -5.343 -33.071 1.00 55.97 172 ILE A CA 1
ATOM 1305 C C . ILE A 1 172 ? 13.610 -6.445 -33.350 1.00 55.97 172 ILE A C 1
ATOM 1307 O O . ILE A 1 172 ? 14.791 -6.321 -33.020 1.00 55.97 172 ILE A O 1
ATOM 1311 N N . ASP A 1 173 ? 13.126 -7.528 -33.945 1.00 54.22 173 ASP A N 1
ATOM 1312 C CA . ASP A 1 173 ? 13.955 -8.652 -34.350 1.00 54.22 173 ASP A CA 1
ATOM 1313 C C . ASP A 1 173 ? 14.758 -8.321 -35.626 1.00 54.22 173 ASP A C 1
ATOM 1315 O O . ASP A 1 173 ? 14.415 -7.421 -36.403 1.00 54.22 173 ASP A O 1
ATOM 1319 N N . ARG A 1 174 ? 15.846 -9.060 -35.877 1.00 50.09 174 ARG A N 1
ATOM 1320 C CA . ARG A 1 174 ? 16.774 -8.828 -37.011 1.00 50.09 174 ARG A CA 1
ATOM 1321 C C . ARG A 1 174 ? 16.086 -8.882 -38.386 1.00 50.09 174 ARG A C 1
ATOM 1323 O O . ARG A 1 174 ? 16.645 -8.407 -39.373 1.00 50.09 174 ARG A O 1
ATOM 1330 N N . THR A 1 175 ? 14.885 -9.447 -38.446 1.00 52.41 175 THR A N 1
ATOM 1331 C CA . THR A 1 175 ? 14.024 -9.536 -39.627 1.00 52.41 175 THR A CA 1
ATOM 1332 C C . THR A 1 175 ? 13.437 -8.198 -40.065 1.00 52.41 175 THR A C 1
ATOM 1334 O O . THR A 1 175 ? 13.092 -8.083 -41.232 1.00 52.41 175 THR A O 1
ATOM 1337 N N . ASP A 1 176 ? 13.366 -7.175 -39.208 1.00 52.59 176 ASP A N 1
ATOM 1338 C CA . ASP A 1 176 ? 12.826 -5.857 -39.597 1.00 52.59 176 ASP A CA 1
ATOM 1339 C C . ASP A 1 176 ? 13.880 -4.985 -40.306 1.00 52.59 176 ASP A C 1
ATOM 1341 O O . ASP A 1 176 ? 13.603 -4.263 -41.261 1.00 52.59 176 ASP A O 1
ATOM 1345 N N . LEU A 1 177 ? 15.154 -5.192 -39.955 1.00 56.56 177 LEU A N 1
ATOM 1346 C CA . LEU A 1 177 ? 16.303 -4.745 -40.758 1.00 56.56 177 LEU A CA 1
ATOM 1347 C C . LEU A 1 177 ? 16.433 -5.528 -42.080 1.00 56.56 177 LEU A C 1
ATOM 1349 O O . LEU A 1 177 ? 17.104 -5.089 -43.009 1.00 56.56 177 LEU A O 1
ATOM 1353 N N . MET A 1 178 ? 15.761 -6.682 -42.135 1.00 55.94 178 MET A N 1
ATOM 1354 C CA . MET A 1 178 ? 15.488 -7.598 -43.243 1.00 55.94 178 MET A CA 1
ATOM 1355 C C . MET A 1 178 ? 14.761 -7.049 -44.491 1.00 55.94 178 MET A C 1
ATOM 1357 O O . MET A 1 178 ? 14.989 -7.391 -45.652 1.00 55.94 178 MET A O 1
ATOM 1361 N N . LEU A 1 179 ? 13.759 -6.231 -44.186 1.00 59.78 179 LEU A N 1
ATOM 1362 C CA . LEU A 1 179 ? 12.647 -5.915 -45.075 1.00 59.78 179 LEU A CA 1
ATOM 1363 C C . LEU A 1 179 ? 12.986 -4.868 -46.147 1.00 59.78 179 LEU A C 1
ATOM 1365 O O . LEU A 1 179 ? 12.583 -5.061 -47.298 1.00 59.78 179 LEU A O 1
ATOM 1369 N N . PRO A 1 180 ? 13.767 -3.808 -45.857 1.00 59.44 180 PRO A N 1
ATOM 1370 C CA . PRO A 1 180 ? 14.096 -2.806 -46.869 1.00 59.44 180 PRO A CA 1
ATOM 1371 C C . PRO A 1 180 ? 14.928 -3.361 -48.032 1.00 59.44 180 PRO A C 1
ATOM 1373 O O . PRO A 1 180 ? 14.782 -2.915 -49.162 1.00 59.44 180 PRO A O 1
ATOM 1376 N N . TRP A 1 181 ? 15.796 -4.346 -47.787 1.00 62.53 181 TRP A N 1
ATOM 1377 C CA . TRP A 1 181 ? 16.669 -4.896 -48.831 1.00 62.53 181 TRP A CA 1
ATOM 1378 C C . TRP A 1 181 ? 16.036 -6.080 -49.569 1.00 62.53 181 TRP A C 1
ATOM 1380 O O . TRP A 1 181 ? 16.271 -6.219 -50.766 1.00 62.53 181 TRP A O 1
ATOM 1390 N N . LEU A 1 182 ? 15.168 -6.875 -48.929 1.00 57.66 182 LEU A N 1
ATOM 1391 C CA . LEU A 1 182 ? 14.358 -7.878 -49.637 1.00 57.66 182 LEU A CA 1
ATOM 1392 C C . LEU A 1 182 ? 13.301 -7.238 -50.550 1.00 57.66 182 LEU A C 1
ATOM 1394 O O . LEU A 1 182 ? 13.056 -7.749 -51.638 1.00 57.66 182 LEU A O 1
ATOM 1398 N N . THR A 1 183 ? 12.722 -6.096 -50.162 1.00 69.00 183 THR A N 1
ATOM 1399 C CA . THR A 1 183 ? 11.833 -5.317 -51.047 1.00 69.00 183 THR A CA 1
ATOM 1400 C C . THR A 1 183 ? 12.593 -4.673 -52.209 1.00 69.00 183 THR A C 1
ATOM 1402 O O . THR A 1 183 ? 12.080 -4.658 -53.324 1.00 69.00 183 THR A O 1
ATOM 1405 N N . LEU A 1 184 ? 13.834 -4.219 -51.989 1.00 65.38 184 LEU A N 1
ATOM 1406 C CA . LEU A 1 184 ? 14.700 -3.709 -53.057 1.00 65.38 184 LEU A CA 1
ATOM 1407 C C . LEU A 1 184 ? 15.145 -4.817 -54.035 1.00 65.38 184 LEU A C 1
ATOM 1409 O O . LEU A 1 184 ? 15.195 -4.584 -55.237 1.00 65.38 184 LEU A O 1
ATOM 1413 N N . ALA A 1 185 ? 15.452 -6.021 -53.538 1.00 63.84 185 ALA A N 1
ATOM 1414 C CA . ALA A 1 185 ? 15.892 -7.155 -54.358 1.00 63.84 185 ALA A CA 1
ATOM 1415 C C . ALA A 1 185 ? 14.739 -7.883 -55.074 1.00 63.84 185 ALA A C 1
ATOM 1417 O O . ALA A 1 185 ? 14.948 -8.441 -56.145 1.00 63.84 185 ALA A O 1
ATOM 1418 N N . GLY A 1 186 ? 13.531 -7.882 -54.500 1.00 57.09 186 GLY A N 1
ATOM 1419 C CA . GLY A 1 186 ? 12.324 -8.450 -55.113 1.00 57.09 186 GLY A CA 1
ATOM 1420 C C . GLY A 1 186 ? 11.565 -7.489 -56.036 1.00 57.09 186 GLY A C 1
ATOM 1421 O O . GLY A 1 186 ? 10.520 -7.863 -56.560 1.00 57.09 186 GLY A O 1
ATOM 1422 N N . GLY A 1 187 ? 12.055 -6.254 -56.195 1.00 56.06 187 GLY A N 1
ATOM 1423 C CA . GLY A 1 187 ? 11.451 -5.202 -57.017 1.00 56.06 187 GLY A CA 1
ATOM 1424 C C . GLY A 1 187 ? 12.111 -4.974 -58.383 1.00 56.06 187 GLY A C 1
ATOM 1425 O O . GLY A 1 187 ? 11.824 -3.945 -58.995 1.00 56.06 187 GLY A O 1
ATOM 1426 N N . LEU A 1 188 ? 12.990 -5.876 -58.846 1.00 45.59 188 LEU A N 1
ATOM 1427 C CA . LEU A 1 188 ? 13.625 -5.828 -60.172 1.00 45.59 188 LEU A CA 1
ATOM 1428 C C . LEU A 1 188 ? 13.138 -6.969 -61.074 1.00 45.59 188 LEU A C 1
ATOM 1430 O O . LEU A 1 188 ? 13.083 -8.118 -60.580 1.00 45.59 188 LEU A O 1
#

pLDDT: mean 74.48, std 16.96, range [34.59, 97.56]